Protein AF-A0A139XQG2-F1 (afdb_monomer_lite)

Sequence (325 aa):
MAGTEVQASSPPSSALALRTSSPPPQGLTNGASPKFLAQALPLAHLVDTLPYVDALTPEQNEEAKSLIQQELVLMNRERRARRQNAGRSSDEEASSLEDELLKEYLDELLPAPRTPHLDNPNSLVGRELLRLKRGEPMQKLDLSRLYEAAPAPPKSGDTAEWRKSITTCESLLEHLSLGQTNLDLMNIHAISSWTRHLQGLMAQESHWESALKRVRTEVDAVSKTRKLEQVECGNALRNLNRTKEDYEIRNREIMGALAHLNEEVAELKHKCRVRGLLPEDYDSDPEEEEATWAAPVAAAALGSEATMSESPSSSVPSSSSAATE

Radius of gyration: 45.58 Å; chains: 1; bounding box: 78×127×137 Å

InterPro domains:
  IPR008409 Pre-mRNA-splicing factor SPF27 [PF05700] (92-271)
  IPR008409 Pre-mRNA-splicing factor SPF27 [PTHR13296] (45-271)

Structure (mmCIF, N/CA/C/O backbone):
data_AF-A0A139XQG2-F1
#
_entry.id   AF-A0A139XQG2-F1
#
loop_
_atom_site.group_PDB
_atom_site.id
_atom_site.type_symbol
_atom_site.label_atom_id
_atom_site.label_alt_id
_atom_site.label_comp_id
_atom_site.label_asym_id
_atom_site.label_entity_id
_atom_site.label_seq_id
_atom_site.pdbx_PDB_ins_code
_atom_site.Cartn_x
_atom_site.Cartn_y
_atom_site.Cartn_z
_atom_site.occupancy
_atom_site.B_iso_or_equiv
_atom_site.auth_seq_id
_atom_site.auth_comp_id
_atom_site.auth_asym_id
_atom_site.auth_atom_id
_atom_site.pdbx_PDB_model_num
ATOM 1 N N . MET A 1 1 ? -7.090 -50.777 59.777 1.00 38.19 1 MET A N 1
ATOM 2 C CA . MET A 1 1 ? -6.396 -50.991 58.490 1.00 38.19 1 MET A CA 1
ATOM 3 C C . MET A 1 1 ? -7.466 -50.857 57.416 1.00 38.19 1 MET A C 1
ATOM 5 O O . MET A 1 1 ? -8.344 -51.699 57.381 1.00 38.19 1 MET A O 1
ATOM 9 N N . ALA A 1 2 ? -7.682 -49.684 56.822 1.00 36.88 2 ALA A N 1
ATOM 10 C CA . ALA A 1 2 ? -6.819 -48.999 55.851 1.00 36.88 2 ALA A CA 1
ATOM 11 C C . ALA A 1 2 ? -6.584 -49.865 54.603 1.00 36.88 2 ALA A C 1
ATOM 13 O O . ALA A 1 2 ? -5.933 -50.901 54.695 1.00 36.88 2 ALA A O 1
ATOM 14 N N . GLY A 1 3 ? -7.138 -49.417 53.475 1.00 36.34 3 GLY A N 1
ATOM 15 C CA . GLY A 1 3 ? -7.078 -50.070 52.169 1.00 36.34 3 GLY A CA 1
ATOM 16 C C . GLY A 1 3 ? -8.056 -49.408 51.200 1.00 36.34 3 GLY A C 1
ATOM 17 O O . GLY A 1 3 ? -9.111 -49.949 50.911 1.00 36.34 3 GLY A O 1
ATOM 18 N N . THR A 1 4 ? -7.732 -48.178 50.823 1.00 36.41 4 THR A N 1
ATOM 19 C CA . THR A 1 4 ? -8.538 -47.187 50.103 1.00 36.41 4 THR A CA 1
ATOM 20 C C . THR A 1 4 ? -8.651 -47.519 48.607 1.00 36.41 4 THR A C 1
ATOM 2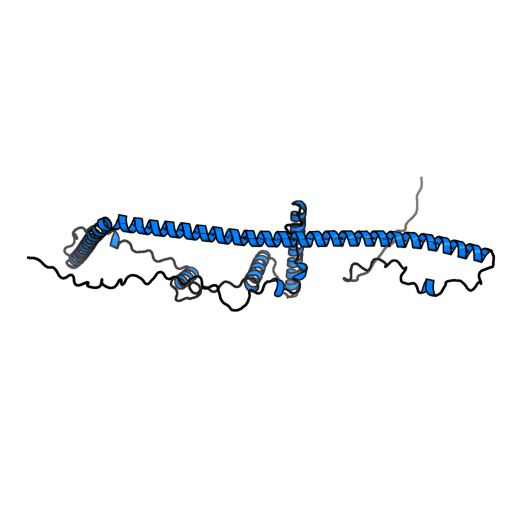2 O O . THR A 1 4 ? -7.640 -47.511 47.909 1.00 36.41 4 THR A O 1
ATOM 25 N N . GLU A 1 5 ? -9.863 -47.764 48.099 1.00 36.97 5 GLU A N 1
ATOM 26 C CA . GLU A 1 5 ? -10.162 -47.819 46.658 1.00 36.97 5 GLU A CA 1
ATOM 27 C C . GLU A 1 5 ? -10.445 -46.406 46.125 1.00 36.97 5 GLU A C 1
ATOM 29 O O . GLU A 1 5 ? -11.371 -45.723 46.562 1.00 36.97 5 GLU A O 1
ATOM 34 N N . VAL A 1 6 ? -9.621 -45.957 45.178 1.00 38.03 6 VAL A N 1
ATOM 35 C CA . VAL A 1 6 ? -9.754 -44.667 44.494 1.00 38.03 6 VAL A CA 1
ATOM 36 C C . VAL A 1 6 ? -10.608 -44.873 43.243 1.00 38.03 6 VAL A C 1
ATOM 38 O O . VAL A 1 6 ? -10.113 -45.310 42.206 1.00 38.03 6 VAL A O 1
ATOM 41 N N . GLN A 1 7 ? -11.902 -44.562 43.337 1.00 38.53 7 GLN A N 1
ATOM 42 C CA . GLN A 1 7 ? -12.763 -44.378 42.169 1.00 38.53 7 GLN A CA 1
ATOM 43 C C . GLN A 1 7 ? -12.448 -43.027 41.517 1.00 38.53 7 GLN A C 1
ATOM 45 O O . GLN A 1 7 ? -12.661 -41.967 42.104 1.00 38.53 7 GLN A O 1
ATOM 50 N N . ALA A 1 8 ? -11.937 -43.081 40.289 1.00 36.41 8 ALA A N 1
ATOM 51 C CA . ALA A 1 8 ? -11.741 -41.928 39.425 1.00 36.41 8 ALA A CA 1
ATOM 52 C C . ALA A 1 8 ? -13.104 -41.408 38.939 1.00 36.41 8 ALA A C 1
ATOM 54 O O . ALA A 1 8 ? -13.703 -41.961 38.017 1.00 36.41 8 ALA A O 1
ATOM 55 N N . SER A 1 9 ? -13.601 -40.351 39.579 1.00 34.91 9 SER A N 1
ATOM 56 C CA . SER A 1 9 ? -14.761 -39.588 39.126 1.00 34.91 9 SER A CA 1
ATOM 57 C C . SER A 1 9 ? -14.325 -38.464 38.180 1.00 34.91 9 SER A C 1
ATOM 59 O O . SER A 1 9 ? -13.354 -37.745 38.413 1.00 34.91 9 SER A O 1
ATOM 61 N N . SER A 1 10 ? -15.046 -38.354 37.066 1.00 38.75 10 SER A N 1
ATOM 62 C CA . SER A 1 10 ? -14.865 -37.346 36.022 1.00 38.75 10 SER A CA 1
ATOM 63 C C . SER A 1 10 ? -15.013 -35.916 36.561 1.00 38.75 10 SER A C 1
ATOM 65 O O . SER A 1 10 ? -15.945 -35.669 37.334 1.00 38.75 10 SER A O 1
ATOM 67 N N . PRO A 1 11 ? -14.206 -34.943 36.104 1.00 42.72 11 PRO A N 1
ATOM 68 C CA . PRO A 1 11 ? -14.435 -33.545 36.438 1.00 42.72 11 PRO A CA 1
ATOM 69 C C . PRO A 1 11 ? -15.650 -32.973 35.676 1.00 42.72 11 PRO A C 1
ATOM 71 O O . PRO A 1 11 ? -15.885 -33.340 34.520 1.00 42.72 11 PRO A O 1
ATOM 74 N N . PRO A 1 12 ? -16.423 -32.065 36.297 1.00 38.03 12 PRO A N 1
ATOM 75 C CA . PRO A 1 12 ? -17.612 -31.476 35.697 1.00 38.03 12 PRO A CA 1
ATOM 76 C C . PRO A 1 12 ? -17.269 -30.442 34.613 1.00 38.03 12 PRO A C 1
ATOM 78 O O . PRO A 1 12 ? -16.525 -29.489 34.836 1.00 38.03 12 PRO A O 1
ATOM 81 N N . SER A 1 13 ? -17.871 -30.661 33.444 1.00 36.62 13 SER A N 1
ATOM 82 C CA . SER A 1 13 ? -18.247 -29.719 32.384 1.00 36.62 13 SER A CA 1
ATOM 83 C C . SER A 1 13 ? -17.815 -28.254 32.556 1.00 36.62 13 SER A C 1
ATOM 85 O O . SER A 1 13 ? -18.486 -27.452 33.207 1.00 36.62 13 SER A O 1
ATOM 87 N N . SER A 1 14 ? -16.746 -27.873 31.851 1.00 36.50 14 SER A N 1
ATOM 88 C CA . SER A 1 14 ? -16.399 -26.480 31.552 1.00 36.50 14 SER A CA 1
ATOM 89 C C . SER A 1 14 ? -17.444 -25.845 30.624 1.00 36.50 14 SER A C 1
ATOM 91 O O . SER A 1 14 ? -17.352 -25.941 29.405 1.00 36.50 14 SER A O 1
ATOM 93 N N . ALA A 1 15 ? -18.431 -25.157 31.197 1.00 40.72 15 ALA A N 1
ATOM 94 C CA . ALA A 1 15 ? -19.451 -24.391 30.472 1.00 40.72 15 ALA A CA 1
ATOM 95 C C . ALA A 1 15 ? -19.039 -22.925 30.198 1.00 40.72 15 ALA A C 1
ATOM 97 O O . ALA A 1 15 ? -19.867 -22.020 30.247 1.00 40.72 15 ALA A O 1
ATOM 98 N N . LEU A 1 16 ? -17.755 -22.663 29.928 1.00 36.06 16 LEU A N 1
ATOM 99 C CA . LEU A 1 16 ? -17.239 -21.301 29.705 1.00 36.06 16 LEU A CA 1
ATOM 100 C C . LEU A 1 16 ? -16.168 -21.259 28.608 1.00 36.06 16 LEU A C 1
ATOM 102 O O . LEU A 1 16 ? -15.112 -20.654 28.740 1.00 36.06 16 LEU A O 1
ATOM 106 N N . ALA A 1 17 ? -16.459 -21.916 27.491 1.00 40.88 17 ALA A N 1
ATOM 107 C CA . ALA A 1 17 ? -15.697 -21.781 26.261 1.00 40.88 17 ALA A CA 1
ATOM 108 C C . ALA A 1 17 ? -16.686 -21.717 25.103 1.00 40.88 17 ALA A C 1
ATOM 110 O O . ALA A 1 17 ? -16.979 -22.751 24.533 1.00 40.88 17 ALA A O 1
ATOM 111 N N . LEU A 1 18 ? -17.257 -20.541 24.820 1.00 43.53 18 LEU A N 1
ATOM 112 C CA . LEU A 1 18 ? -17.956 -20.213 23.565 1.00 43.53 18 LEU A CA 1
ATOM 113 C C . LEU A 1 18 ? -18.384 -18.733 23.604 1.00 43.53 18 LEU A C 1
ATOM 115 O O . LEU A 1 18 ? -19.503 -18.425 24.006 1.00 43.53 18 LEU A O 1
ATOM 119 N N . ARG A 1 19 ? -17.486 -17.811 23.213 1.00 41.09 19 ARG A N 1
ATOM 120 C CA . ARG A 1 19 ? -17.849 -16.523 22.562 1.00 41.09 19 ARG A CA 1
ATOM 121 C C . ARG A 1 19 ? -16.687 -15.671 22.032 1.00 41.09 19 ARG A C 1
ATOM 123 O O . ARG A 1 19 ? -16.895 -14.512 21.697 1.00 41.09 19 ARG A O 1
ATOM 130 N N . THR A 1 20 ? -15.491 -16.235 21.868 1.00 39.56 20 THR A N 1
ATOM 131 C CA . THR A 1 20 ? -14.384 -15.562 21.167 1.00 39.56 20 THR A CA 1
ATOM 132 C C . THR A 1 20 ? -13.809 -16.440 20.056 1.00 39.56 20 THR A C 1
ATOM 134 O O . THR A 1 20 ? -12.600 -16.589 19.929 1.00 39.56 20 THR A O 1
ATOM 137 N N . SER A 1 21 ? -14.665 -17.043 19.237 1.00 37.28 21 SER A N 1
ATOM 138 C CA . SER A 1 21 ? -14.296 -17.306 17.849 1.00 37.28 21 SER A CA 1
ATOM 139 C C . SER A 1 21 ? -14.909 -16.187 17.020 1.00 37.28 21 SER A C 1
ATOM 141 O O . SER A 1 21 ? -15.991 -16.312 16.452 1.00 37.28 21 SER A O 1
ATOM 143 N N . SER A 1 22 ? -14.211 -15.049 16.964 1.00 34.91 22 SER A N 1
ATOM 144 C CA . SER A 1 22 ? -14.296 -14.262 15.737 1.00 34.91 22 SER A CA 1
ATOM 145 C C . SER A 1 22 ? -13.990 -15.245 14.608 1.00 34.91 22 SER A C 1
ATOM 147 O O . SER A 1 22 ? -12.970 -15.939 14.706 1.00 34.91 22 SER A O 1
ATOM 149 N N . PRO A 1 23 ? -14.840 -15.371 13.576 1.00 39.53 23 PRO A N 1
ATOM 150 C CA . PRO A 1 23 ? -14.424 -16.108 12.400 1.00 39.53 23 PRO A CA 1
ATOM 151 C C . PRO A 1 23 ? -13.083 -15.507 11.938 1.00 39.53 23 PRO A C 1
ATOM 153 O O . PRO A 1 23 ? -12.874 -14.295 12.108 1.00 39.53 23 PRO A O 1
ATOM 156 N N . PRO A 1 24 ? -12.150 -16.322 11.405 1.00 41.59 24 PRO A N 1
ATOM 157 C CA . PRO A 1 24 ? -11.006 -15.767 10.684 1.00 41.59 24 PRO A CA 1
ATOM 158 C C . PRO A 1 24 ? -11.557 -14.745 9.686 1.00 41.59 24 PRO A C 1
ATOM 160 O O . PRO A 1 24 ? -12.685 -14.960 9.224 1.00 41.59 24 PRO A O 1
ATOM 163 N N . PRO A 1 25 ? -10.844 -13.642 9.379 1.00 35.41 25 PRO A N 1
ATOM 164 C CA . PRO A 1 25 ? -11.323 -12.693 8.388 1.00 35.41 25 PRO A CA 1
ATOM 165 C C . PRO A 1 25 ? -11.672 -13.521 7.162 1.00 35.41 25 PRO A C 1
ATOM 167 O O . PRO A 1 25 ? -10.793 -14.137 6.555 1.00 35.41 25 PRO A O 1
ATOM 170 N N . GLN A 1 26 ? -12.972 -13.652 6.892 1.00 38.22 26 GLN A N 1
ATOM 171 C CA . GLN A 1 26 ? -13.439 -14.284 5.684 1.00 38.22 26 GLN A CA 1
ATOM 172 C C . GLN A 1 26 ? -12.923 -13.331 4.627 1.00 38.22 26 GLN A C 1
ATOM 174 O O . GLN A 1 26 ? -13.497 -12.264 4.411 1.00 38.22 26 GLN A O 1
ATOM 179 N N . GLY A 1 27 ? -11.759 -13.664 4.059 1.00 36.03 27 GLY A N 1
ATOM 180 C CA . GLY A 1 27 ? -11.324 -13.077 2.814 1.00 36.03 27 GLY A CA 1
ATOM 181 C C . GLY A 1 27 ? -12.551 -13.147 1.936 1.00 36.03 27 GLY A C 1
ATOM 182 O O . GLY A 1 27 ? -13.168 -14.211 1.858 1.00 36.03 27 GLY A O 1
ATOM 183 N N . LEU A 1 28 ? -12.979 -11.990 1.438 1.00 35.38 28 LEU A N 1
ATOM 184 C CA . LEU A 1 28 ? -14.111 -11.854 0.542 1.00 35.38 28 LEU A CA 1
ATOM 185 C C . LEU A 1 28 ? -13.874 -12.827 -0.614 1.00 35.38 28 LEU A C 1
ATOM 187 O O . LEU A 1 28 ? -13.247 -12.488 -1.610 1.00 35.38 28 LEU A O 1
ATOM 191 N N . THR A 1 29 ? -14.344 -14.061 -0.458 1.00 37.16 29 THR A N 1
ATOM 192 C CA . THR A 1 29 ? -14.328 -15.106 -1.474 1.00 37.16 29 THR A CA 1
ATOM 193 C C . THR A 1 29 ? -15.534 -14.866 -2.364 1.00 37.16 29 THR A C 1
ATOM 195 O O . THR A 1 29 ? -16.338 -15.745 -2.647 1.00 37.16 29 THR A O 1
ATOM 198 N N . ASN A 1 30 ? -15.648 -13.630 -2.850 1.00 39.50 30 ASN A N 1
ATOM 199 C CA . ASN A 1 30 ? -16.233 -13.446 -4.154 1.00 39.50 30 ASN A CA 1
ATOM 200 C C . ASN A 1 30 ? -15.275 -14.181 -5.088 1.00 39.50 30 ASN A C 1
ATOM 202 O O . ASN A 1 30 ? -14.128 -13.770 -5.237 1.00 39.50 30 ASN A O 1
ATOM 206 N N . GLY A 1 31 ? -15.720 -15.293 -5.675 1.00 39.66 31 GLY A N 1
ATOM 207 C CA . GLY A 1 31 ? -14.978 -16.087 -6.662 1.00 39.66 31 GLY A CA 1
ATOM 208 C C . GLY A 1 31 ? -14.645 -15.336 -7.960 1.00 39.66 31 GLY A C 1
ATOM 209 O O . GLY A 1 31 ? -14.464 -15.953 -9.002 1.00 39.66 31 GLY A O 1
ATOM 210 N N . ALA A 1 32 ? -14.584 -14.008 -7.916 1.00 48.66 32 ALA A N 1
ATOM 211 C CA . ALA A 1 32 ? -13.980 -13.182 -8.930 1.00 48.66 32 ALA A CA 1
ATOM 212 C C . ALA A 1 32 ? -12.510 -13.006 -8.546 1.00 48.66 32 ALA A C 1
ATOM 214 O O . ALA A 1 32 ? -12.190 -12.346 -7.557 1.00 48.66 32 ALA A O 1
ATOM 215 N N . SER A 1 33 ? -11.612 -13.586 -9.344 1.00 49.75 33 SER A N 1
ATOM 216 C CA . SER A 1 33 ? -10.218 -13.144 -9.401 1.00 49.75 33 SER A CA 1
ATOM 217 C C . SER A 1 33 ? -10.181 -11.611 -9.368 1.00 49.75 33 SER A C 1
ATOM 219 O O . SER A 1 33 ? -11.007 -11.005 -10.066 1.00 49.75 33 SER A O 1
ATOM 221 N N . PRO A 1 34 ? -9.285 -10.975 -8.588 1.00 52.72 34 PRO A N 1
ATOM 222 C CA . PRO A 1 34 ? -9.210 -9.522 -8.550 1.00 52.72 34 PRO A CA 1
ATOM 223 C C . PRO A 1 34 ? -9.024 -9.032 -9.985 1.00 52.72 34 PRO A C 1
ATOM 225 O O . PRO A 1 34 ? -8.004 -9.300 -10.616 1.00 52.72 34 PRO A O 1
ATOM 228 N N . LYS A 1 35 ? -10.058 -8.391 -10.538 1.00 56.19 35 LYS A N 1
ATOM 229 C CA . LYS A 1 35 ? -9.972 -7.774 -11.857 1.00 56.19 35 LYS A CA 1
ATOM 230 C C . LYS A 1 35 ? -9.025 -6.600 -11.689 1.00 56.19 35 LYS A C 1
ATOM 232 O O . LYS A 1 35 ? -9.389 -5.594 -11.085 1.00 56.19 35 LYS A O 1
ATOM 237 N N . PHE A 1 36 ? -7.788 -6.763 -12.139 1.00 61.53 36 PHE A N 1
ATOM 238 C CA . PHE A 1 36 ? -6.828 -5.673 -12.126 1.00 61.53 36 PHE A CA 1
ATOM 239 C C . PHE A 1 36 ? -7.376 -4.543 -12.997 1.00 61.53 36 PHE A C 1
ATOM 241 O O . PHE A 1 36 ? -7.897 -4.797 -14.082 1.00 61.53 36 PHE A O 1
ATOM 248 N N . LEU A 1 37 ? -7.253 -3.296 -12.538 1.00 59.34 37 LEU A N 1
ATOM 249 C CA . LEU A 1 37 ? -7.728 -2.118 -13.277 1.00 59.34 37 LEU A CA 1
ATOM 250 C C . LEU A 1 37 ? -7.141 -2.054 -14.698 1.00 59.34 37 LEU A C 1
ATOM 252 O O . LEU A 1 37 ? -7.816 -1.623 -15.629 1.00 59.34 37 LEU A O 1
ATOM 256 N N . ALA A 1 38 ? -5.935 -2.598 -14.885 1.00 61.34 38 ALA A N 1
ATOM 257 C CA . ALA A 1 38 ? -5.286 -2.751 -16.184 1.00 61.34 38 ALA A CA 1
ATOM 258 C C . ALA A 1 38 ? -6.070 -3.623 -17.190 1.00 61.34 38 ALA A C 1
ATOM 260 O O . ALA A 1 38 ? -5.884 -3.477 -18.389 1.00 61.34 38 ALA A O 1
ATOM 261 N N . GLN A 1 39 ? -6.956 -4.516 -16.736 1.00 66.94 39 GLN A N 1
ATOM 262 C CA . GLN A 1 39 ? -7.823 -5.316 -17.616 1.00 66.94 39 GLN A CA 1
ATOM 263 C C . GLN A 1 39 ? -9.150 -4.621 -17.943 1.00 66.94 39 GLN A C 1
ATOM 265 O O . GLN A 1 39 ? -9.834 -5.027 -18.878 1.00 66.94 39 GLN A O 1
ATOM 270 N N . ALA A 1 40 ? -9.540 -3.609 -17.164 1.00 66.25 40 ALA A N 1
ATOM 271 C CA . ALA A 1 40 ? -10.807 -2.901 -17.332 1.00 66.25 40 ALA A CA 1
ATOM 272 C C . ALA A 1 40 ? -10.676 -1.637 -18.196 1.00 66.25 40 ALA A C 1
ATOM 274 O O . ALA A 1 40 ? -11.670 -1.175 -18.753 1.00 66.25 40 ALA A O 1
ATOM 275 N N . LEU A 1 41 ? -9.469 -1.075 -18.309 1.00 71.38 41 LEU A N 1
ATOM 276 C CA . LEU A 1 41 ? -9.226 0.184 -19.008 1.00 71.38 41 LEU A CA 1
ATOM 277 C C . LEU A 1 41 ? -8.759 -0.058 -20.457 1.00 71.38 41 LEU A C 1
ATOM 279 O O . LEU A 1 41 ? -7.761 -0.751 -20.662 1.00 71.38 41 LEU A O 1
ATOM 283 N N . PRO A 1 42 ? -9.403 0.556 -21.471 1.00 70.62 42 PRO A N 1
ATOM 284 C CA . PRO A 1 42 ? -9.065 0.350 -22.886 1.00 70.62 42 PRO A CA 1
ATOM 285 C C . PRO A 1 42 ? -7.656 0.843 -23.267 1.00 70.62 42 PRO A C 1
ATOM 287 O O . PRO A 1 42 ? -7.083 0.378 -24.248 1.00 70.62 42 PRO A O 1
ATOM 290 N N . LEU A 1 43 ? -7.073 1.750 -22.476 1.00 71.75 43 LEU A N 1
ATOM 291 C CA . LEU A 1 43 ? -5.753 2.353 -22.705 1.00 71.75 43 LEU A CA 1
ATOM 292 C C . LEU A 1 43 ? -4.712 1.946 -21.652 1.00 71.75 43 LEU A C 1
ATOM 294 O O . LEU A 1 43 ? -3.721 2.641 -21.457 1.00 71.75 43 LEU A O 1
ATOM 298 N N . ALA A 1 44 ? -4.906 0.818 -20.964 1.00 66.31 44 ALA A N 1
ATOM 299 C CA . ALA A 1 44 ? -3.994 0.377 -19.905 1.00 66.31 44 ALA A CA 1
ATOM 300 C C . ALA A 1 44 ? -2.534 0.183 -20.364 1.00 66.31 44 ALA A C 1
ATOM 302 O O . ALA A 1 44 ? -1.617 0.315 -19.562 1.00 66.31 44 ALA A O 1
ATOM 303 N N . HIS A 1 45 ? -2.309 -0.090 -21.652 1.00 67.19 45 HIS A N 1
ATOM 304 C CA . HIS A 1 45 ? -0.977 -0.215 -22.255 1.00 67.19 45 HIS A CA 1
ATOM 305 C C . HIS A 1 45 ? -0.191 1.108 -22.284 1.00 67.19 45 HIS A C 1
ATOM 307 O O . HIS A 1 45 ? 1.028 1.084 -22.397 1.00 67.19 45 HIS A O 1
ATOM 313 N N . LEU A 1 46 ? -0.873 2.251 -22.161 1.00 67.25 46 LEU A N 1
ATOM 314 C CA . LEU A 1 46 ? -0.262 3.582 -22.112 1.00 67.25 46 LEU A CA 1
ATOM 315 C C . LEU A 1 46 ? 0.187 3.984 -20.694 1.00 67.25 46 LEU A C 1
ATOM 317 O O . LEU A 1 46 ? 0.723 5.068 -20.501 1.00 67.25 46 LEU A O 1
ATOM 321 N N . VAL A 1 47 ? -0.074 3.132 -19.697 1.00 73.12 47 VAL A N 1
ATOM 322 C CA . VAL A 1 47 ? 0.139 3.414 -18.266 1.00 73.12 47 VAL A CA 1
ATOM 323 C C . VAL A 1 47 ? 1.497 2.887 -17.774 1.00 73.12 47 VAL A C 1
ATOM 325 O O . VAL A 1 47 ? 1.826 3.023 -16.596 1.00 73.12 47 VAL A O 1
ATOM 328 N N . ASP A 1 48 ? 2.308 2.284 -18.649 1.00 81.81 48 ASP A N 1
ATOM 329 C CA . ASP A 1 48 ? 3.587 1.709 -18.236 1.00 81.81 48 ASP A CA 1
ATOM 330 C C . ASP A 1 48 ? 4.627 2.800 -17.943 1.00 81.81 48 ASP A C 1
ATOM 332 O O . ASP A 1 48 ? 4.960 3.630 -18.787 1.00 81.81 48 ASP A O 1
ATOM 336 N N . THR A 1 49 ? 5.123 2.801 -16.710 1.00 86.12 49 THR A N 1
ATOM 337 C CA . THR A 1 49 ? 6.168 3.702 -16.213 1.00 86.12 49 THR A CA 1
ATOM 338 C C . THR A 1 49 ? 7.091 2.892 -15.309 1.00 86.12 49 THR A C 1
ATOM 340 O O . THR A 1 49 ? 6.629 2.000 -14.588 1.00 86.12 49 THR A O 1
ATOM 343 N N . LEU A 1 50 ? 8.398 3.185 -15.319 1.00 89.31 50 LEU A N 1
ATOM 344 C CA . LEU A 1 50 ? 9.409 2.384 -14.615 1.00 89.31 50 LEU A CA 1
ATOM 345 C C . LEU A 1 50 ? 10.057 3.155 -13.442 1.00 89.31 50 LEU A C 1
ATOM 347 O O . LEU A 1 50 ? 11.218 3.544 -13.543 1.00 89.31 50 LEU A O 1
ATOM 351 N N . PRO A 1 51 ? 9.381 3.340 -12.286 1.00 89.38 51 PRO A N 1
ATOM 352 C CA . PRO A 1 51 ? 9.887 4.142 -11.164 1.00 89.38 51 PRO A CA 1
ATOM 353 C C . PRO A 1 51 ? 11.290 3.794 -10.644 1.00 89.38 51 PRO A C 1
ATOM 355 O O . PRO A 1 51 ? 11.974 4.658 -10.103 1.00 89.38 51 PRO A O 1
ATOM 358 N N . TYR A 1 52 ? 11.718 2.529 -10.730 1.00 89.81 52 TYR A N 1
ATOM 359 C CA . TYR A 1 52 ? 13.041 2.109 -10.250 1.00 89.81 52 TYR A CA 1
ATOM 360 C C . TYR A 1 52 ? 14.167 2.366 -11.261 1.00 89.81 52 TYR A C 1
ATOM 362 O O . TYR A 1 52 ? 15.338 2.292 -10.881 1.00 89.81 52 TYR A O 1
ATOM 370 N N . VAL A 1 53 ? 13.832 2.623 -12.527 1.00 89.69 53 VAL A N 1
ATOM 371 C CA . VAL A 1 53 ? 14.787 2.883 -13.616 1.00 89.69 53 VAL A CA 1
ATOM 372 C C . VAL A 1 53 ? 14.782 4.361 -13.992 1.00 89.69 53 VAL A C 1
ATOM 374 O O . VAL A 1 53 ? 15.852 4.949 -14.158 1.00 89.69 53 VAL A O 1
ATOM 377 N N . ASP A 1 54 ? 13.594 4.955 -14.061 1.00 88.25 54 ASP A N 1
ATOM 378 C CA . ASP A 1 54 ? 13.363 6.345 -14.426 1.00 88.25 54 ASP A CA 1
ATOM 379 C C . ASP A 1 54 ? 13.443 7.215 -13.170 1.00 88.25 54 ASP A C 1
ATOM 381 O O . ASP A 1 54 ? 12.462 7.460 -12.465 1.00 88.25 54 ASP A O 1
ATOM 385 N N . ALA A 1 55 ? 14.656 7.667 -12.855 1.00 84.69 55 ALA A N 1
ATOM 386 C CA . ALA A 1 55 ? 14.868 8.634 -11.790 1.00 84.69 55 ALA A CA 1
ATOM 387 C C . ALA A 1 55 ? 14.394 10.018 -12.257 1.00 84.69 55 ALA A C 1
ATOM 389 O O . ALA A 1 55 ? 15.136 10.740 -12.921 1.00 84.69 55 ALA A O 1
ATOM 390 N N . LEU A 1 56 ? 13.157 10.380 -11.914 1.00 83.00 56 LEU A N 1
ATOM 391 C CA . LEU A 1 56 ? 12.615 11.698 -12.233 1.00 83.00 56 LEU A CA 1
ATOM 392 C C . LEU A 1 56 ? 13.309 12.775 -11.391 1.00 83.00 56 LEU A C 1
ATOM 394 O O . LEU A 1 56 ? 13.357 12.676 -10.159 1.00 83.00 56 LEU A O 1
ATOM 398 N N . THR A 1 57 ? 13.828 13.818 -12.038 1.00 89.62 57 THR A N 1
ATOM 399 C CA . THR A 1 57 ? 14.370 14.971 -11.311 1.00 89.62 57 THR A CA 1
ATOM 400 C C . THR A 1 57 ? 13.230 15.728 -10.613 1.00 89.62 57 THR A C 1
ATOM 402 O O . THR A 1 57 ? 12.068 15.646 -11.028 1.00 89.62 57 THR A O 1
ATOM 405 N N . PRO A 1 58 ? 13.498 16.454 -9.512 1.00 89.81 58 PRO A N 1
ATOM 406 C CA . PRO A 1 58 ? 12.464 17.265 -8.867 1.00 89.81 58 PRO A CA 1
ATOM 407 C C . PRO A 1 58 ? 11.861 18.306 -9.828 1.00 89.81 58 PRO A C 1
ATOM 409 O O . PRO A 1 58 ? 10.654 18.512 -9.796 1.00 89.81 58 PRO A O 1
ATOM 412 N N . GLU A 1 59 ? 12.661 18.866 -10.738 1.00 93.75 59 GLU A N 1
ATOM 413 C CA . GLU A 1 59 ? 12.213 19.815 -11.770 1.00 93.75 59 GLU A CA 1
ATOM 414 C C . GLU A 1 59 ? 11.197 19.176 -12.728 1.00 93.75 59 GLU A 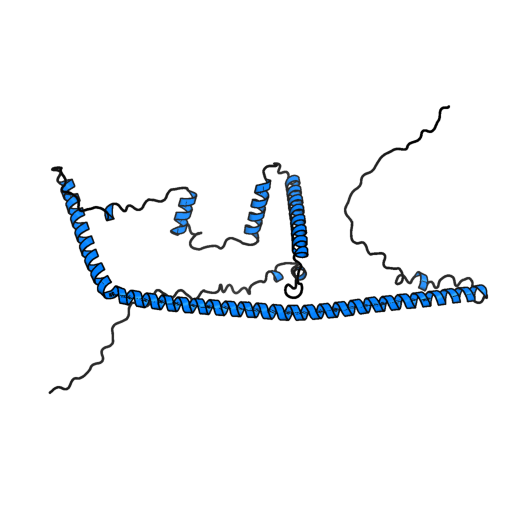C 1
ATOM 416 O O . GLU A 1 59 ? 10.097 19.693 -12.902 1.00 93.75 59 GLU A O 1
ATOM 421 N N . GLN A 1 60 ? 11.492 17.982 -13.249 1.00 91.44 60 GLN A N 1
ATOM 422 C CA . GLN A 1 60 ? 10.567 17.232 -14.108 1.00 91.44 60 GLN A CA 1
ATOM 423 C C . GLN A 1 60 ? 9.250 16.884 -13.396 1.00 91.44 60 GLN A C 1
ATOM 425 O O . GLN A 1 60 ? 8.191 16.850 -14.020 1.00 91.44 60 GLN A O 1
ATOM 430 N N . ASN A 1 61 ? 9.286 16.639 -12.079 1.00 90.19 61 ASN A N 1
ATOM 431 C CA . ASN A 1 61 ? 8.066 16.428 -11.295 1.00 90.19 61 ASN A CA 1
ATOM 432 C C . ASN A 1 61 ? 7.209 17.699 -11.216 1.00 90.19 61 ASN A C 1
ATOM 434 O O . ASN A 1 61 ? 5.982 17.612 -11.225 1.00 90.19 61 ASN A O 1
ATOM 438 N N . GLU A 1 62 ? 7.831 18.869 -11.080 1.00 94.25 62 GLU A N 1
ATOM 439 C CA . GLU A 1 62 ? 7.130 20.155 -11.053 1.00 94.25 62 GLU A CA 1
ATOM 440 C C . GLU A 1 62 ? 6.553 20.501 -12.427 1.00 94.25 62 GLU A C 1
ATOM 442 O O . GLU A 1 62 ? 5.380 20.870 -12.518 1.00 94.25 62 GLU A O 1
ATOM 447 N N . GLU A 1 63 ? 7.317 20.273 -13.496 1.00 95.00 63 GLU A N 1
ATOM 448 C CA . GLU A 1 63 ? 6.851 20.411 -14.878 1.00 95.00 63 GLU A CA 1
ATOM 449 C C . GLU A 1 63 ? 5.649 19.501 -15.150 1.00 95.00 63 GLU A C 1
ATOM 451 O O . GLU A 1 63 ? 4.601 19.982 -15.586 1.00 95.00 63 GLU A O 1
ATOM 456 N N . ALA A 1 64 ? 5.738 18.214 -14.800 1.00 91.69 64 ALA A N 1
ATOM 457 C CA . ALA A 1 64 ? 4.637 17.267 -14.961 1.00 91.69 64 ALA A CA 1
ATOM 458 C C . ALA A 1 64 ? 3.381 17.706 -14.191 1.00 91.69 64 ALA A C 1
ATOM 460 O O . ALA A 1 64 ? 2.275 17.668 -14.730 1.00 91.69 64 ALA A O 1
ATOM 461 N N . LYS A 1 65 ? 3.535 18.190 -12.950 1.00 93.31 65 LYS A N 1
ATOM 462 C CA . LYS A 1 65 ? 2.417 18.751 -12.172 1.00 93.31 65 LYS A CA 1
ATOM 463 C C . LYS A 1 65 ? 1.812 19.978 -12.849 1.00 93.31 65 LYS A C 1
ATOM 465 O O . LYS A 1 65 ? 0.590 20.107 -12.852 1.00 93.31 65 LYS A O 1
ATOM 470 N N . SER A 1 66 ? 2.633 20.856 -13.423 1.00 96.00 66 SER A N 1
ATOM 471 C CA . SER A 1 66 ? 2.154 22.053 -14.120 1.00 96.00 66 SER A CA 1
ATOM 472 C C . SER A 1 66 ? 1.340 21.700 -15.369 1.00 96.00 66 SER A C 1
ATOM 474 O O . SER A 1 66 ? 0.286 22.291 -15.594 1.00 96.00 66 SER A O 1
ATOM 476 N N . LEU A 1 67 ? 1.762 20.682 -16.128 1.00 95.44 67 LEU A N 1
ATOM 477 C CA . LEU A 1 67 ? 1.033 20.180 -17.293 1.00 95.44 67 LEU A CA 1
ATOM 478 C C . LEU A 1 67 ? -0.295 19.540 -16.880 1.00 95.44 67 LEU A C 1
ATOM 480 O O . LEU A 1 67 ? -1.332 19.863 -17.448 1.00 95.44 67 LEU A O 1
ATOM 484 N N . ILE A 1 68 ? -0.299 18.720 -15.823 1.00 93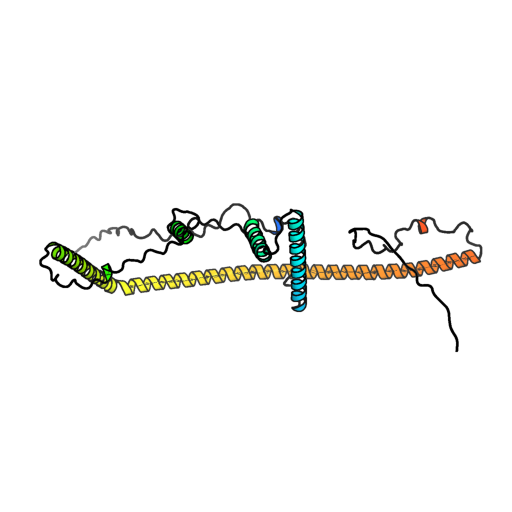.12 68 ILE A N 1
ATOM 485 C CA . ILE A 1 68 ? -1.537 18.142 -15.273 1.00 93.12 68 ILE A CA 1
ATOM 486 C C . ILE A 1 68 ? -2.511 19.248 -14.846 1.00 93.12 68 ILE A C 1
ATOM 488 O O . ILE A 1 68 ? -3.708 19.161 -15.111 1.00 93.12 68 ILE A O 1
ATOM 492 N N . GLN A 1 69 ? -2.017 20.308 -14.204 1.00 92.50 69 GLN A N 1
ATOM 493 C CA . GLN A 1 69 ? -2.849 21.450 -13.821 1.00 92.50 69 GLN A CA 1
ATOM 494 C C . GLN A 1 69 ? -3.425 22.182 -15.038 1.00 92.50 69 GLN A C 1
ATOM 496 O O . GLN A 1 69 ? -4.594 22.566 -15.014 1.00 92.50 69 GLN A O 1
ATOM 501 N N . GLN A 1 70 ? -2.640 22.359 -16.102 1.00 95.12 70 GLN A N 1
ATOM 502 C CA . GLN A 1 70 ? -3.122 22.957 -17.348 1.00 95.12 70 GLN A CA 1
ATOM 503 C C . GLN A 1 70 ? -4.232 22.108 -17.977 1.00 95.12 70 GLN A C 1
ATOM 505 O O . GLN A 1 70 ? -5.291 22.650 -18.297 1.00 95.12 70 GLN A O 1
ATOM 510 N N . GLU A 1 71 ? -4.051 20.788 -18.055 1.00 91.88 71 GLU A N 1
ATOM 511 C CA . GLU A 1 71 ? -5.071 19.864 -18.566 1.00 91.88 71 GLU A CA 1
ATOM 512 C C . GLU A 1 71 ? -6.351 19.887 -17.722 1.00 91.88 71 GLU A C 1
ATOM 514 O O . GLU A 1 71 ? -7.453 19.965 -18.264 1.00 91.88 71 GLU A O 1
ATOM 519 N N . LEU A 1 72 ? -6.237 19.928 -16.390 1.00 87.81 72 LEU A N 1
ATOM 520 C CA . LEU A 1 72 ? -7.395 20.085 -15.501 1.00 87.81 72 LEU A CA 1
ATOM 521 C C . LEU A 1 72 ? -8.152 21.394 -15.770 1.00 87.81 72 LEU A C 1
ATOM 523 O O . LEU A 1 72 ? -9.384 21.416 -15.778 1.00 87.81 72 LEU A O 1
ATOM 527 N N . VAL A 1 73 ? -7.438 22.494 -16.020 1.00 89.25 73 VAL A N 1
ATOM 528 C CA . VAL A 1 73 ? -8.058 23.779 -16.374 1.00 89.25 73 VAL A CA 1
ATOM 529 C C . VAL A 1 73 ? -8.765 23.692 -17.727 1.00 89.25 73 VAL A C 1
ATOM 531 O O . VAL A 1 73 ? -9.884 24.196 -17.848 1.00 89.25 73 VAL A O 1
ATOM 534 N N . LEU A 1 74 ? -8.156 23.056 -18.729 1.00 90.00 74 LEU A N 1
ATOM 535 C CA . LEU A 1 74 ? -8.765 22.861 -20.047 1.00 90.00 74 LEU A CA 1
ATOM 536 C C . LEU A 1 74 ? -10.014 21.981 -19.963 1.00 90.00 74 LEU A C 1
ATOM 538 O O . LEU A 1 74 ? -11.068 22.374 -20.459 1.00 90.00 74 LEU A O 1
ATOM 542 N N . MET A 1 75 ? -9.940 20.867 -19.240 1.00 85.50 75 MET A N 1
ATOM 543 C CA . MET A 1 75 ? -11.066 19.971 -18.985 1.00 85.50 75 MET A CA 1
ATOM 544 C C . MET A 1 75 ? -12.219 20.697 -18.277 1.00 85.50 75 MET A C 1
ATOM 546 O O . MET A 1 75 ? -13.381 20.557 -18.662 1.00 85.50 75 MET A O 1
ATOM 550 N N . ASN A 1 76 ? -11.917 21.533 -17.280 1.00 81.75 76 ASN A N 1
ATOM 551 C CA . ASN A 1 76 ? -12.922 22.343 -16.592 1.00 81.75 76 ASN A CA 1
ATOM 552 C C . ASN A 1 76 ? -13.535 23.412 -17.506 1.00 81.75 76 ASN A C 1
ATOM 554 O O . ASN A 1 76 ? -14.738 23.668 -17.430 1.00 81.75 76 ASN A O 1
ATOM 558 N N . ARG A 1 77 ? -12.743 24.024 -18.395 1.00 85.19 77 ARG A N 1
ATOM 559 C CA . ARG A 1 77 ? -13.246 24.960 -19.414 1.00 85.19 77 ARG A CA 1
ATOM 560 C C . ARG A 1 77 ? -14.156 24.257 -20.415 1.00 85.19 77 ARG A C 1
ATOM 562 O O . ARG A 1 77 ? -15.235 24.771 -20.690 1.00 85.19 77 ARG A O 1
ATOM 569 N N . GLU A 1 78 ? -13.774 23.080 -20.903 1.00 84.94 78 GLU A N 1
ATOM 570 C CA . GLU A 1 78 ? -14.589 22.293 -21.830 1.00 84.94 78 GLU A CA 1
ATOM 571 C C . GLU A 1 78 ? -15.906 21.854 -21.178 1.00 84.94 78 GLU A C 1
ATOM 573 O O . GLU A 1 78 ? -16.976 22.022 -21.763 1.00 84.94 78 GLU A O 1
ATOM 578 N N . ARG A 1 79 ? -15.866 21.369 -19.930 1.00 79.44 79 ARG A N 1
ATOM 579 C CA . ARG A 1 79 ? -17.071 21.033 -19.152 1.00 79.44 79 ARG A CA 1
ATOM 580 C C . ARG A 1 79 ? -17.985 22.246 -18.967 1.00 79.44 79 ARG A C 1
ATOM 582 O O . ARG A 1 79 ? -19.194 22.129 -19.175 1.00 79.44 79 ARG A O 1
ATOM 589 N N . ARG A 1 80 ? -17.426 23.418 -18.630 1.00 76.00 80 ARG A N 1
ATOM 590 C CA . ARG A 1 80 ? -18.187 24.679 -18.537 1.00 76.00 80 ARG A CA 1
ATOM 591 C C . ARG A 1 80 ? -18.818 25.048 -19.876 1.00 76.00 80 ARG A C 1
ATOM 593 O O . ARG A 1 80 ? -20.006 25.345 -19.898 1.00 76.00 80 ARG A O 1
ATOM 600 N N . ALA A 1 81 ? -18.076 24.958 -20.979 1.00 82.44 81 ALA A N 1
ATOM 601 C CA . ALA A 1 81 ? -18.597 25.225 -22.317 1.00 82.44 81 ALA A CA 1
ATOM 602 C C . ALA A 1 81 ? -19.723 24.249 -22.696 1.00 82.44 81 ALA A C 1
ATOM 604 O O . ALA A 1 81 ? -20.779 24.688 -23.142 1.00 82.44 81 ALA A O 1
ATOM 605 N N . ARG A 1 82 ? -19.567 22.941 -22.436 1.00 80.88 82 ARG A N 1
ATOM 606 C CA . ARG A 1 82 ? -20.632 21.938 -22.638 1.00 80.88 82 ARG A CA 1
ATOM 607 C C . ARG A 1 82 ? -21.886 22.256 -21.816 1.00 80.88 82 ARG A C 1
ATOM 609 O O . ARG A 1 82 ? -22.991 22.119 -22.331 1.00 80.88 82 ARG A O 1
ATOM 616 N N . ARG A 1 83 ? -21.736 22.712 -20.566 1.00 69.38 83 ARG A N 1
ATOM 617 C CA . ARG A 1 83 ? -22.856 23.063 -19.669 1.00 69.38 83 ARG A CA 1
ATOM 618 C C . ARG A 1 83 ? -23.542 24.378 -20.060 1.00 69.38 83 ARG A C 1
ATOM 620 O O . ARG A 1 83 ? -24.767 24.454 -20.013 1.00 69.38 83 ARG A O 1
ATOM 627 N N . GLN A 1 84 ? -22.773 25.373 -20.506 1.00 70.50 84 GLN A N 1
ATOM 628 C CA . GLN A 1 84 ? -23.294 26.621 -21.077 1.00 70.50 84 GLN A CA 1
ATOM 629 C C . GLN A 1 84 ? -24.056 26.352 -22.380 1.00 70.50 84 GLN A C 1
ATOM 631 O O . GLN A 1 84 ? -25.158 26.863 -22.562 1.00 70.50 84 GLN A O 1
ATOM 636 N N . ASN A 1 85 ? -23.530 25.474 -23.239 1.00 73.44 85 ASN A N 1
ATOM 637 C CA . ASN A 1 85 ? -24.206 25.039 -24.462 1.00 73.44 85 ASN A CA 1
ATOM 638 C C . ASN A 1 85 ? -25.464 24.193 -24.163 1.00 73.44 85 ASN A C 1
ATOM 640 O O . ASN A 1 85 ? -26.411 24.189 -24.941 1.00 73.44 85 ASN A O 1
ATOM 644 N N . ALA A 1 86 ? -25.511 23.527 -23.002 1.00 72.88 86 ALA A N 1
ATOM 645 C CA . ALA A 1 86 ? -26.699 22.857 -22.466 1.00 72.88 86 ALA A CA 1
ATOM 646 C C . ALA A 1 86 ? -27.700 23.811 -21.768 1.00 72.88 86 ALA A C 1
ATOM 648 O O . ALA A 1 86 ? -28.682 23.348 -21.188 1.00 72.88 86 ALA A O 1
ATOM 649 N N . GLY A 1 87 ? -27.480 25.132 -21.824 1.00 57.66 87 GLY A N 1
ATOM 650 C CA . GLY A 1 87 ? -28.459 26.148 -21.426 1.00 57.66 87 GLY A CA 1
ATOM 651 C C . GLY A 1 87 ? -28.592 26.410 -19.922 1.00 57.66 87 GLY A C 1
ATOM 652 O O . GLY A 1 87 ? -29.616 26.945 -19.500 1.00 57.66 87 GLY A O 1
ATOM 653 N N . ARG A 1 88 ? -27.599 26.052 -19.093 1.00 57.75 88 ARG A N 1
ATOM 654 C CA . ARG A 1 88 ? -27.619 26.335 -17.643 1.00 57.75 88 ARG A CA 1
ATOM 655 C C . ARG A 1 88 ? -26.727 27.540 -17.316 1.00 57.75 88 ARG A C 1
ATOM 657 O O . ARG A 1 88 ? -25.511 27.448 -17.449 1.00 57.75 88 ARG A O 1
ATOM 664 N N . SER A 1 89 ? -27.327 28.670 -16.928 1.00 47.03 89 SER A N 1
ATOM 665 C CA . SER A 1 89 ? -26.632 29.942 -16.665 1.00 47.03 89 SER A CA 1
ATOM 666 C C . SER A 1 89 ? -26.647 30.344 -15.182 1.00 47.03 89 SER A C 1
ATOM 668 O O . SER A 1 89 ? -27.721 30.656 -14.667 1.00 47.03 89 SER A O 1
ATOM 670 N N . SER A 1 90 ? -25.469 30.427 -14.552 1.00 51.50 90 SER A N 1
ATOM 671 C CA . SER A 1 90 ? -25.116 31.386 -13.481 1.00 51.50 90 SER A CA 1
ATOM 672 C C . SER A 1 90 ? -23.645 31.228 -13.041 1.00 51.50 90 SER A C 1
ATOM 674 O O . SER A 1 90 ? -23.076 30.139 -13.087 1.00 51.50 90 SER A O 1
ATOM 676 N N . ASP A 1 91 ? -23.039 32.341 -12.613 1.00 54.47 91 ASP A N 1
ATOM 677 C CA . ASP A 1 91 ? -21.606 32.510 -12.309 1.00 54.47 91 ASP A CA 1
ATOM 678 C C . ASP A 1 91 ? -21.209 32.231 -10.837 1.00 54.47 91 ASP A C 1
ATOM 680 O O . ASP A 1 91 ? -20.046 32.394 -10.475 1.00 54.47 91 ASP A O 1
ATOM 684 N N . GLU A 1 92 ? -22.125 31.766 -9.976 1.00 53.84 92 GLU A N 1
ATOM 685 C CA . GLU A 1 92 ? -21.813 31.411 -8.570 1.00 53.84 92 GLU A CA 1
ATOM 686 C C . GLU A 1 92 ? -21.421 29.930 -8.364 1.00 53.84 92 GLU A C 1
ATOM 688 O O . GLU A 1 92 ? -21.115 29.506 -7.253 1.00 53.84 92 GLU A O 1
ATOM 693 N N . GLU A 1 93 ? -21.375 29.125 -9.431 1.00 55.41 93 GLU A N 1
ATOM 694 C CA . GLU A 1 93 ? -21.271 27.657 -9.339 1.00 55.41 93 GLU A CA 1
ATOM 695 C C . GLU A 1 93 ? -19.830 27.105 -9.351 1.00 55.41 93 GLU A C 1
ATOM 697 O O . GLU A 1 93 ? -19.639 25.894 -9.403 1.00 55.41 93 GLU A O 1
ATOM 702 N N . ALA A 1 94 ? -18.783 27.939 -9.308 1.00 53.62 94 ALA A N 1
ATOM 703 C CA . ALA A 1 94 ? -17.399 27.459 -9.441 1.00 53.62 94 ALA A CA 1
ATOM 704 C C . ALA A 1 94 ? -16.949 26.517 -8.304 1.00 53.62 94 ALA A C 1
ATOM 706 O O . ALA A 1 94 ? -16.251 25.546 -8.586 1.00 53.62 94 ALA A O 1
ATOM 707 N N . SER A 1 95 ? -17.383 26.757 -7.061 1.00 54.97 95 SER A N 1
ATOM 708 C CA . SER A 1 95 ? -17.174 25.831 -5.933 1.00 54.97 95 SER A CA 1
ATOM 709 C C . SER A 1 95 ? -18.031 24.570 -6.067 1.00 54.97 95 SER A C 1
ATOM 711 O O . SER A 1 95 ? -17.577 23.468 -5.777 1.00 54.97 95 SER A O 1
ATOM 713 N N . SER A 1 96 ? -19.242 24.705 -6.612 1.00 62.81 96 SER A N 1
ATOM 714 C CA . SER A 1 96 ? -20.119 23.571 -6.901 1.00 62.81 96 SER A CA 1
ATOM 715 C C . SER A 1 96 ? -19.570 22.660 -8.000 1.00 62.81 96 SER A C 1
ATOM 717 O O . SER A 1 96 ? -19.883 21.480 -7.991 1.00 62.81 96 SER A O 1
ATOM 719 N N . LEU A 1 97 ? -18.732 23.155 -8.920 1.00 63.38 97 LEU A N 1
ATOM 720 C CA . LEU A 1 97 ? -18.080 22.318 -9.938 1.00 63.38 97 LEU A CA 1
ATOM 721 C C . LEU A 1 97 ? -17.055 21.356 -9.332 1.00 63.38 97 LEU A C 1
ATOM 723 O O . LEU A 1 97 ? -16.961 20.216 -9.780 1.00 63.38 97 LEU A O 1
ATOM 727 N N . GLU A 1 98 ? -16.292 21.808 -8.337 1.00 67.12 98 GLU A N 1
ATOM 728 C CA . GLU A 1 98 ? -15.351 20.951 -7.610 1.00 67.12 98 GLU A CA 1
ATOM 729 C C . GLU A 1 98 ? -16.112 19.909 -6.785 1.00 67.12 98 GLU A C 1
ATOM 731 O O . GLU A 1 98 ? -15.772 18.728 -6.829 1.00 67.12 98 GLU A O 1
ATOM 736 N N . ASP A 1 99 ? -17.201 20.318 -6.128 1.00 68.81 99 ASP A N 1
ATOM 737 C CA . ASP A 1 99 ? -18.069 19.418 -5.365 1.00 68.81 99 ASP A CA 1
ATOM 738 C C . ASP A 1 99 ? -18.813 18.411 -6.263 1.00 68.81 99 ASP A C 1
ATOM 740 O O . ASP A 1 99 ? -18.957 17.243 -5.901 1.00 68.81 99 ASP A O 1
ATOM 744 N N . GLU A 1 100 ? -19.269 18.823 -7.450 1.00 71.31 100 GLU A N 1
ATOM 745 C CA . GLU A 1 100 ? -19.910 17.953 -8.443 1.00 71.31 100 GLU A CA 1
ATOM 746 C C . GLU A 1 100 ? -18.906 16.973 -9.066 1.00 71.31 100 GLU A C 1
ATOM 748 O O . GLU A 1 100 ? -19.227 15.794 -9.196 1.00 71.31 100 GLU A O 1
ATOM 753 N N . LEU A 1 101 ? -17.687 17.423 -9.394 1.00 72.94 101 LEU A N 1
ATOM 754 C CA . LEU A 1 101 ? -16.602 16.566 -9.889 1.00 72.94 101 LEU A CA 1
ATOM 755 C C . LEU A 1 101 ? -16.194 15.537 -8.834 1.00 72.94 101 LEU A C 1
ATOM 757 O O . LEU A 1 101 ? -16.009 14.362 -9.146 1.00 72.94 101 LEU A O 1
ATOM 761 N N . LEU A 1 102 ? -16.064 15.974 -7.581 1.00 72.81 102 LEU A N 1
ATOM 762 C CA . LEU A 1 102 ? -15.752 15.096 -6.464 1.00 72.81 102 LEU A CA 1
ATOM 763 C C . LEU A 1 102 ? -16.872 14.076 -6.254 1.00 72.81 102 LEU A C 1
ATOM 765 O O . LEU A 1 102 ? -16.595 12.907 -6.008 1.00 72.81 102 LEU A O 1
ATOM 769 N N . LYS A 1 103 ? -18.132 14.490 -6.391 1.00 74.94 103 LYS A N 1
ATOM 770 C CA . LYS A 1 103 ? -19.284 13.598 -6.272 1.00 74.94 103 LYS A CA 1
ATOM 771 C C . LYS A 1 103 ? -19.346 12.575 -7.406 1.00 74.94 103 LYS A C 1
ATOM 773 O O . LYS A 1 103 ? -19.523 11.400 -7.124 1.00 74.94 103 LYS A O 1
ATOM 778 N N . GLU A 1 104 ? -19.130 12.994 -8.651 1.00 77.69 104 GLU A N 1
ATOM 779 C CA . GLU A 1 104 ? -19.041 12.111 -9.824 1.00 77.69 104 GLU A CA 1
ATOM 780 C C . GLU A 1 104 ? -17.887 11.106 -9.665 1.00 77.69 104 GLU A C 1
ATOM 782 O O . GLU A 1 104 ? -18.083 9.905 -9.811 1.00 77.69 104 GLU A O 1
ATOM 787 N N . TYR A 1 105 ? -16.709 11.568 -9.235 1.00 74.25 105 TYR A N 1
ATOM 788 C CA . TYR A 1 105 ? -15.557 10.711 -8.943 1.00 74.25 105 TYR A CA 1
ATOM 789 C C . TYR A 1 105 ? -15.844 9.686 -7.832 1.00 74.25 105 TYR A C 1
ATOM 791 O O . TYR A 1 105 ? -15.518 8.505 -7.971 1.00 74.25 105 TYR A O 1
ATOM 799 N N . LEU A 1 106 ? -16.452 10.125 -6.726 1.00 76.88 106 LEU A N 1
ATOM 800 C CA . LEU A 1 106 ? -16.795 9.253 -5.602 1.00 76.88 106 LEU A CA 1
ATOM 801 C C . LEU A 1 106 ? -17.901 8.255 -5.974 1.00 76.88 106 LEU A C 1
ATOM 803 O O . LEU A 1 106 ? -17.823 7.098 -5.570 1.00 76.88 106 LEU A O 1
ATOM 807 N N . ASP A 1 107 ? -18.890 8.665 -6.765 1.00 75.56 107 ASP A N 1
ATOM 808 C CA . ASP A 1 107 ? -20.000 7.803 -7.177 1.00 75.56 107 ASP A CA 1
ATOM 809 C C . ASP A 1 107 ? -19.574 6.782 -8.256 1.00 75.56 107 ASP A C 1
ATOM 811 O O . ASP A 1 107 ? -20.000 5.625 -8.198 1.00 75.56 107 ASP A O 1
ATOM 815 N N . GLU A 1 108 ? -18.715 7.166 -9.212 1.00 70.31 108 GLU A N 1
ATOM 816 C CA . GLU A 1 108 ? -18.291 6.309 -10.332 1.00 70.31 108 GLU A CA 1
ATOM 817 C C . GLU A 1 108 ? -17.125 5.372 -9.993 1.00 70.31 108 GLU A C 1
ATOM 819 O O . GLU A 1 108 ? -17.156 4.194 -10.360 1.00 70.31 108 GLU A O 1
ATOM 824 N N . LEU A 1 109 ? -16.087 5.864 -9.304 1.00 64.25 109 LEU A N 1
ATOM 825 C CA . LEU A 1 109 ? -14.881 5.071 -9.039 1.00 64.25 109 LEU A CA 1
ATOM 826 C C . LEU A 1 109 ? -14.891 4.377 -7.679 1.00 64.25 109 LEU A C 1
ATOM 828 O O . LEU A 1 109 ? -14.244 3.335 -7.538 1.00 64.25 109 LEU A O 1
ATOM 832 N N . LEU A 1 110 ? -15.591 4.923 -6.678 1.00 69.62 110 LEU A N 1
ATOM 833 C CA . LEU A 1 110 ? -15.519 4.412 -5.308 1.00 69.62 110 LEU A CA 1
ATOM 834 C C . LEU A 1 110 ? -16.878 4.416 -4.580 1.00 69.62 110 LEU A C 1
ATOM 836 O O . LEU A 1 110 ? -17.041 5.127 -3.583 1.00 69.62 110 LEU A O 1
ATOM 840 N N . PRO A 1 111 ? -17.842 3.571 -5.005 1.00 72.19 111 PRO A N 1
ATOM 841 C CA . PRO A 1 111 ? -19.133 3.468 -4.336 1.00 72.19 111 PRO A CA 1
ATOM 842 C C . PRO A 1 111 ? -18.944 3.245 -2.836 1.00 72.19 111 PRO A C 1
ATOM 844 O O . PRO A 1 111 ? -18.187 2.356 -2.428 1.00 72.19 111 PRO A O 1
ATOM 847 N N . ALA A 1 112 ? -19.634 4.039 -2.013 1.00 70.62 112 ALA A N 1
ATOM 848 C CA . ALA A 1 112 ? -19.504 3.940 -0.565 1.00 70.62 112 ALA A CA 1
ATOM 849 C C . ALA A 1 112 ? -19.739 2.484 -0.107 1.00 70.62 112 ALA A C 1
ATOM 851 O O . ALA A 1 112 ? -20.730 1.860 -0.514 1.00 70.62 112 ALA A O 1
ATOM 852 N N . PRO A 1 113 ? -18.840 1.910 0.716 1.00 78.00 113 PRO A N 1
ATOM 853 C CA . PRO A 1 113 ? -18.980 0.532 1.153 1.00 78.00 113 PRO A CA 1
ATOM 854 C C . PRO A 1 113 ? -20.274 0.387 1.949 1.00 78.00 113 PRO A C 1
ATOM 856 O O . PRO A 1 113 ? -20.492 1.100 2.929 1.00 78.00 113 PRO A O 1
ATOM 859 N N . ARG A 1 114 ? -21.129 -0.558 1.543 1.00 77.44 114 ARG A N 1
ATOM 860 C CA . ARG A 1 114 ? -22.351 -0.864 2.290 1.00 77.44 114 ARG A CA 1
ATOM 861 C C . ARG A 1 114 ? -21.969 -1.463 3.631 1.00 77.44 114 ARG A C 1
ATOM 863 O O . ARG A 1 114 ? -21.332 -2.517 3.688 1.00 77.44 114 ARG A O 1
ATOM 870 N N . THR A 1 115 ? -22.361 -0.805 4.710 1.00 79.56 115 THR A N 1
ATOM 871 C CA . THR A 1 115 ? -22.065 -1.260 6.063 1.00 79.56 115 THR A CA 1
ATOM 872 C C . THR A 1 115 ? -23.341 -1.771 6.728 1.00 79.56 115 THR A C 1
ATOM 874 O O . THR A 1 115 ? -24.331 -1.047 6.843 1.00 79.56 115 THR A O 1
ATOM 877 N N . PRO A 1 116 ? -23.343 -3.008 7.254 1.00 78.94 116 PRO A N 1
ATOM 878 C CA . PRO A 1 116 ? -24.545 -3.603 7.835 1.00 78.94 116 PRO A CA 1
ATOM 879 C C . PRO A 1 116 ? -25.025 -2.882 9.103 1.00 78.94 116 PRO A C 1
ATOM 881 O O . PRO A 1 116 ? -26.142 -3.116 9.551 1.00 78.94 116 PRO A O 1
ATOM 884 N N . HIS A 1 117 ? -24.216 -2.018 9.718 1.00 77.69 117 HIS A N 1
ATOM 885 C CA . HIS A 1 117 ? -24.577 -1.346 10.968 1.00 77.69 117 HIS A CA 1
ATOM 886 C C . HIS A 1 117 ? -24.918 0.138 10.818 1.00 77.69 117 HIS A C 1
ATOM 888 O O . HIS A 1 117 ? -25.709 0.615 11.635 1.00 77.69 117 HIS A O 1
ATOM 894 N N . LEU A 1 118 ? -24.363 0.853 9.827 1.00 76.56 118 LEU A N 1
ATOM 895 C CA . LEU A 1 118 ? -24.703 2.263 9.593 1.00 76.56 118 LEU A CA 1
ATOM 896 C C . LEU A 1 118 ? -25.872 2.411 8.614 1.00 76.56 118 LEU A C 1
ATOM 898 O O . LEU A 1 118 ? -26.717 3.279 8.825 1.00 76.56 118 LEU A O 1
ATOM 902 N N . ASP A 1 119 ? -25.970 1.537 7.607 1.00 78.44 119 ASP A N 1
ATOM 903 C CA . ASP A 1 119 ? -27.024 1.632 6.585 1.00 78.44 119 ASP A CA 1
ATOM 904 C C . ASP A 1 119 ? -28.374 1.106 7.089 1.00 78.44 119 ASP A C 1
ATOM 906 O O . ASP A 1 119 ? -29.434 1.505 6.606 1.00 78.44 119 ASP A O 1
ATOM 910 N N . ASN A 1 120 ? -28.351 0.222 8.093 1.00 83.31 120 ASN A N 1
ATOM 911 C CA . ASN A 1 120 ? -29.557 -0.355 8.674 1.00 83.31 120 ASN A CA 1
ATOM 912 C C . ASN A 1 120 ? -30.216 0.621 9.669 1.00 83.31 120 ASN A C 1
ATOM 914 O O . ASN A 1 120 ? -29.680 0.825 10.764 1.00 83.31 120 ASN A O 1
ATOM 918 N N . PRO A 1 121 ? -31.433 1.139 9.392 1.00 79.38 121 PRO A N 1
ATOM 919 C CA . PRO A 1 121 ? -32.108 2.113 10.260 1.00 79.38 121 PRO A CA 1
ATOM 920 C C . PRO A 1 121 ? -32.549 1.524 11.610 1.00 79.38 121 PRO A C 1
ATOM 922 O O . PRO A 1 121 ? -32.856 2.262 12.542 1.00 79.38 121 PRO A O 1
ATOM 925 N N . ASN A 1 122 ? -32.572 0.193 11.726 1.00 82.12 122 ASN A N 1
ATOM 926 C CA . ASN A 1 122 ? -32.922 -0.529 12.952 1.00 82.12 122 ASN A CA 1
ATOM 927 C C . ASN A 1 122 ? -31.717 -0.815 13.862 1.00 82.12 122 ASN A C 1
ATOM 929 O O . ASN A 1 122 ? -31.902 -1.266 14.991 1.00 82.12 122 ASN A O 1
ATOM 933 N N . SER A 1 123 ? -30.494 -0.559 13.392 1.00 88.44 123 SER A N 1
ATOM 934 C CA . SER A 1 123 ? -29.287 -0.629 14.214 1.00 88.44 123 SER A CA 1
ATOM 935 C C . SER A 1 123 ? -29.263 0.529 15.212 1.00 88.44 123 SER A C 1
ATOM 937 O O . SER A 1 123 ? -29.754 1.618 14.913 1.00 88.44 123 SER A O 1
ATOM 939 N N . LEU A 1 124 ? -28.653 0.326 16.383 1.00 84.25 124 LEU A N 1
ATOM 940 C CA . LEU A 1 124 ? -28.465 1.393 17.372 1.00 84.25 124 LEU A CA 1
ATOM 941 C C . LEU A 1 124 ? -27.723 2.587 16.749 1.00 84.25 124 LEU A C 1
ATOM 943 O O . LEU A 1 124 ? -28.164 3.722 16.882 1.00 84.25 124 LEU A O 1
ATOM 947 N N . VAL A 1 125 ? -26.679 2.316 15.960 1.00 86.94 125 VAL A N 1
ATOM 948 C CA . VAL A 1 125 ? -25.919 3.345 15.233 1.00 86.94 125 VAL A CA 1
ATOM 949 C C . VAL A 1 125 ? -26.771 4.017 14.153 1.00 86.94 125 VAL A C 1
ATOM 951 O O . VAL A 1 125 ? -26.772 5.238 14.051 1.00 86.94 125 VAL A O 1
ATOM 954 N N . GLY A 1 126 ? -27.549 3.250 13.385 1.00 85.94 126 GLY A N 1
ATOM 955 C CA . GLY A 1 126 ? -28.446 3.799 12.362 1.00 85.94 126 GLY A CA 1
ATOM 956 C C . GLY A 1 126 ? -29.506 4.741 12.944 1.00 85.94 126 GLY A C 1
ATOM 957 O O . GLY A 1 126 ? -29.761 5.812 12.394 1.00 85.94 126 GLY A O 1
ATOM 958 N N . ARG A 1 127 ? -30.075 4.398 14.106 1.00 86.62 127 ARG A N 1
ATOM 959 C CA . ARG A 1 127 ? -31.018 5.260 14.838 1.00 86.62 127 ARG A CA 1
ATOM 960 C C . ARG A 1 127 ? -30.370 6.555 15.318 1.00 86.62 127 ARG A C 1
ATOM 962 O O . ARG A 1 127 ? -30.975 7.615 15.170 1.00 86.62 127 ARG A O 1
ATOM 969 N N . GLU A 1 128 ? -29.148 6.482 15.838 1.00 87.00 128 GLU A N 1
ATOM 970 C CA . GLU A 1 128 ? -28.371 7.659 16.243 1.00 87.00 128 GLU A CA 1
ATOM 971 C C . GLU A 1 128 ? -28.017 8.552 15.047 1.00 87.00 128 GLU A C 1
ATOM 973 O O . GLU A 1 128 ? -28.151 9.769 15.129 1.00 87.00 128 GLU A O 1
ATOM 978 N N . LEU A 1 129 ? -27.657 7.973 13.898 1.00 86.50 129 LEU A N 1
ATOM 979 C CA . LEU A 1 129 ? -27.427 8.731 12.665 1.00 86.50 129 LEU A CA 1
ATOM 980 C C . LEU A 1 129 ? -28.699 9.433 12.181 1.00 86.50 129 LEU A C 1
ATOM 982 O O . LEU A 1 129 ? -28.636 10.577 11.740 1.00 86.50 129 LEU A O 1
ATOM 986 N N . LEU A 1 130 ? -29.864 8.787 12.290 1.00 87.88 130 LEU A N 1
ATOM 987 C CA . LEU A 1 130 ? -31.148 9.426 11.991 1.00 87.88 130 LEU A CA 1
ATOM 988 C C . LEU A 1 130 ? -31.471 10.553 12.984 1.00 87.88 130 LEU A C 1
ATOM 990 O O . LEU A 1 130 ? -31.958 11.597 12.561 1.00 87.88 130 LEU A O 1
ATOM 994 N N . ARG A 1 131 ? -31.165 10.380 14.276 1.00 88.81 131 ARG A N 1
ATOM 995 C CA . ARG A 1 131 ? -31.297 11.431 15.300 1.00 88.81 131 ARG A CA 1
ATOM 996 C C . ARG A 1 131 ? -30.405 12.635 14.987 1.00 88.81 131 ARG A C 1
ATOM 998 O O . ARG A 1 131 ? -30.873 13.769 15.032 1.00 88.81 131 ARG A O 1
ATOM 1005 N N . LEU A 1 132 ? -29.148 12.387 14.611 1.00 88.62 132 LEU A N 1
ATOM 1006 C CA . LEU A 1 132 ? -28.197 13.423 14.200 1.00 88.62 132 LEU A CA 1
ATOM 1007 C C . LEU A 1 132 ? -28.660 14.150 12.935 1.00 88.62 132 LEU A C 1
ATOM 1009 O O . LEU A 1 132 ? -28.619 15.375 12.900 1.00 88.62 132 LEU A O 1
ATOM 1013 N N . LYS A 1 133 ? -29.179 13.423 11.936 1.00 87.50 133 LYS A N 1
ATOM 1014 C CA . LYS A 1 133 ? -29.795 14.026 10.739 1.00 87.50 133 LYS A CA 1
ATOM 1015 C C . LYS A 1 133 ? -30.993 14.916 11.079 1.00 87.50 133 LYS A C 1
ATOM 1017 O O . LYS A 1 133 ? -31.227 15.896 10.384 1.00 87.50 133 LYS A O 1
ATOM 1022 N N . ARG A 1 134 ? -31.739 14.590 12.140 1.00 91.50 134 ARG A N 1
ATOM 1023 C CA . ARG A 1 134 ? -32.840 15.416 12.665 1.00 91.50 134 ARG A CA 1
ATOM 1024 C C . ARG A 1 134 ? -32.376 16.565 13.570 1.00 91.50 134 ARG A C 1
ATOM 1026 O O . ARG A 1 134 ? -33.202 17.385 13.950 1.00 91.50 134 ARG A O 1
ATOM 1033 N N . GLY A 1 135 ? -31.092 16.637 13.925 1.00 89.12 135 GLY A N 1
ATOM 1034 C CA . GLY A 1 135 ? -30.556 17.671 14.817 1.00 89.12 135 GLY A CA 1
ATOM 1035 C C . GLY A 1 135 ? -31.035 17.564 16.271 1.00 89.12 135 GLY A C 1
ATOM 1036 O O . GLY A 1 135 ? -30.920 18.526 17.026 1.00 89.12 135 GLY A O 1
ATOM 1037 N N . GLU A 1 136 ? -31.577 16.416 16.685 1.00 89.81 136 GLU A N 1
ATOM 1038 C CA . GLU A 1 136 ? -32.082 16.211 18.046 1.00 89.81 136 GLU A CA 1
ATOM 1039 C C . GLU A 1 136 ? -30.904 16.027 19.026 1.00 89.81 136 GLU A C 1
ATOM 1041 O O . GLU A 1 136 ? -30.076 15.132 18.814 1.00 89.81 136 GLU A O 1
ATOM 1046 N N . PRO A 1 137 ? -30.795 16.815 20.113 1.00 85.38 137 PRO A N 1
ATOM 1047 C CA . PRO A 1 137 ? -29.735 16.647 21.107 1.00 85.38 137 PRO A CA 1
ATOM 1048 C C . PRO A 1 137 ? -29.869 15.311 21.854 1.00 85.38 137 PRO A C 1
ATOM 1050 O O . PRO A 1 137 ? -30.950 14.733 21.952 1.00 85.38 137 PRO A O 1
ATOM 1053 N N . MET A 1 138 ? -28.753 14.790 22.372 1.00 83.75 138 MET A N 1
ATOM 1054 C CA . MET A 1 138 ? -28.743 13.492 23.059 1.00 83.75 138 MET A CA 1
ATOM 1055 C C . MET A 1 138 ? -29.428 13.613 24.420 1.00 83.75 138 MET A C 1
ATOM 1057 O O . MET A 1 138 ? -29.233 14.608 25.124 1.00 83.75 138 MET A O 1
ATOM 1061 N N . GLN A 1 139 ? -30.193 12.594 24.818 1.00 82.12 139 GLN A N 1
ATOM 1062 C CA . GLN A 1 139 ? -30.723 12.538 26.175 1.00 82.12 139 GLN A CA 1
ATOM 1063 C C . GLN A 1 139 ? -29.555 12.439 27.160 1.00 82.12 139 GLN A C 1
ATOM 1065 O O . GLN A 1 139 ? -28.710 11.549 27.055 1.00 82.12 139 GLN A O 1
ATOM 1070 N N . LYS A 1 140 ? -29.493 13.375 28.110 1.00 83.06 140 LYS A N 1
ATOM 1071 C CA . LYS A 1 140 ? -28.506 13.324 29.188 1.00 83.06 140 LYS A CA 1
ATOM 1072 C C . LYS A 1 140 ? -28.805 12.103 30.056 1.00 83.06 140 LYS A C 1
ATOM 1074 O O . LYS A 1 140 ? -29.958 11.880 30.422 1.00 83.06 140 LYS A O 1
ATOM 1079 N N . LEU A 1 141 ? -27.771 11.328 30.371 1.00 81.12 141 LEU A N 1
ATOM 1080 C CA . LEU A 1 141 ? -27.865 10.247 31.349 1.00 81.12 141 LEU A CA 1
ATOM 1081 C C . LEU A 1 141 ? -28.244 10.843 32.705 1.00 81.12 141 LEU A C 1
ATOM 1083 O O . LEU A 1 141 ? -27.570 11.749 33.196 1.00 81.12 141 LEU A O 1
ATOM 1087 N N . ASP A 1 142 ? -29.325 10.340 33.290 1.00 76.06 142 ASP A N 1
ATOM 1088 C CA . ASP A 1 142 ? -29.736 10.738 34.628 1.00 76.06 142 ASP A CA 1
ATOM 1089 C C . ASP A 1 142 ? -28.890 9.987 35.662 1.00 76.06 142 ASP A C 1
ATOM 1091 O O . ASP A 1 142 ? -29.109 8.809 35.945 1.00 76.06 142 ASP A O 1
ATOM 1095 N N . LEU A 1 143 ? -27.869 10.668 36.182 1.00 74.00 143 LEU A N 1
ATOM 1096 C CA . LEU A 1 143 ? -26.986 10.139 37.223 1.00 74.00 143 LEU A CA 1
ATOM 1097 C C . LEU A 1 143 ? -27.485 10.476 38.634 1.00 74.00 143 LEU A C 1
ATOM 1099 O O . LEU A 1 143 ? -26.865 10.056 39.610 1.00 74.00 143 LEU A O 1
ATOM 1103 N N . SER A 1 144 ? -28.592 11.214 38.762 1.00 72.19 144 SER A N 1
ATOM 1104 C CA . SER A 1 144 ? -29.075 11.750 40.041 1.00 72.19 144 SER A CA 1
ATOM 1105 C C . SER A 1 144 ? -29.312 10.640 41.068 1.00 72.19 144 SER A C 1
ATOM 1107 O O . SER A 1 144 ? -28.941 10.771 42.228 1.00 72.19 144 SER A O 1
ATOM 1109 N N . ARG A 1 145 ? -29.816 9.490 40.605 1.00 68.81 145 ARG A N 1
ATOM 1110 C CA . ARG A 1 145 ? -30.092 8.305 41.428 1.00 68.81 145 ARG A CA 1
ATOM 1111 C C . ARG A 1 145 ? -28.840 7.627 42.004 1.00 68.81 145 ARG A C 1
ATOM 1113 O O . ARG A 1 145 ? -28.937 6.931 43.006 1.00 68.81 145 ARG A O 1
ATOM 1120 N N . LEU A 1 146 ? -27.674 7.788 41.374 1.00 65.88 146 LEU A N 1
ATOM 1121 C CA . LEU A 1 146 ? -26.422 7.155 41.815 1.00 65.88 146 LEU A CA 1
ATOM 1122 C C . LEU A 1 146 ? -25.658 8.004 42.843 1.00 65.88 146 LEU A C 1
ATOM 1124 O O . LEU A 1 146 ? -24.813 7.473 43.558 1.00 65.88 146 LEU A O 1
ATOM 1128 N N . TYR A 1 147 ? -25.950 9.305 42.912 1.00 64.81 147 TYR A N 1
ATOM 1129 C CA . TYR A 1 147 ? -25.280 10.268 43.793 1.00 64.81 147 TYR A CA 1
ATOM 1130 C C . TYR A 1 147 ? -26.179 10.794 44.919 1.00 64.81 147 TYR A C 1
ATOM 1132 O O . TYR A 1 147 ? -25.777 11.710 45.639 1.00 64.81 147 TYR A O 1
ATOM 1140 N N . GLU A 1 148 ? -27.384 10.244 45.087 1.00 67.12 148 GLU A N 1
ATOM 1141 C CA . GLU A 1 148 ? -28.238 10.588 46.221 1.00 67.12 148 GLU A CA 1
ATOM 1142 C C . GLU A 1 148 ? -27.554 10.160 47.525 1.00 67.12 148 GLU A C 1
ATOM 1144 O O . GLU A 1 148 ? -27.431 8.978 47.849 1.00 67.12 148 GLU A O 1
ATOM 1149 N N . ALA A 1 149 ? -27.080 11.154 48.281 1.00 63.88 149 ALA A N 1
ATOM 1150 C CA . ALA A 1 149 ? -26.713 10.965 49.674 1.00 63.88 149 ALA A CA 1
ATOM 1151 C C . ALA A 1 149 ? -27.940 10.461 50.449 1.00 63.88 149 ALA A C 1
ATOM 1153 O O . ALA A 1 149 ? -29.073 10.779 50.081 1.00 63.88 149 ALA A O 1
ATOM 1154 N N . ALA A 1 150 ? -27.711 9.701 51.526 1.00 65.31 150 ALA A N 1
ATOM 1155 C CA . ALA A 1 150 ? -28.784 9.187 52.374 1.00 65.31 150 ALA A CA 1
ATOM 1156 C C . ALA A 1 150 ? -29.817 10.301 52.660 1.00 65.31 150 ALA A C 1
ATOM 1158 O O . ALA A 1 150 ? -29.427 11.359 53.171 1.00 65.31 150 ALA A O 1
ATOM 1159 N N . PRO A 1 151 ? -31.098 10.118 52.284 1.00 68.19 151 PRO A N 1
ATOM 1160 C CA . PRO A 1 151 ? -32.081 11.186 52.369 1.00 68.19 151 PRO A CA 1
ATOM 1161 C C . PRO A 1 151 ? -32.226 11.644 53.823 1.00 68.19 151 PRO A C 1
ATOM 1163 O O . PRO A 1 151 ? -32.417 10.835 54.732 1.00 68.19 151 PRO A O 1
ATOM 1166 N N . ALA A 1 152 ? -32.119 12.957 54.051 1.00 69.31 152 ALA A N 1
ATOM 1167 C CA . ALA A 1 152 ? -32.407 13.548 55.354 1.00 69.31 152 ALA A CA 1
ATOM 1168 C C . ALA A 1 152 ? -33.871 13.256 55.739 1.00 69.31 152 ALA A C 1
ATOM 1170 O O . ALA A 1 152 ? -34.723 13.200 54.845 1.00 69.31 152 ALA A O 1
ATOM 1171 N N . PRO A 1 153 ? -34.195 13.091 57.037 1.00 69.94 153 PRO A N 1
ATOM 1172 C CA . PRO A 1 153 ? -35.566 12.821 57.455 1.00 69.94 153 PRO A CA 1
ATOM 1173 C C . PRO A 1 153 ? -36.495 13.925 56.919 1.00 69.94 153 PRO A C 1
ATOM 1175 O O . PRO A 1 153 ? -36.193 15.111 57.121 1.00 69.94 153 PRO A O 1
ATOM 1178 N N . PRO A 1 154 ? -37.586 13.580 56.207 1.00 72.56 154 PRO A N 1
ATOM 1179 C CA . PRO A 1 154 ? -38.475 14.586 55.648 1.00 72.56 154 PRO A CA 1
ATOM 1180 C C . PRO A 1 154 ? -39.065 15.443 56.775 1.00 72.56 154 PRO A C 1
ATOM 1182 O O . PRO A 1 154 ? -39.493 14.948 57.814 1.00 72.56 154 PRO A O 1
ATOM 1185 N N . LYS A 1 155 ? -39.039 16.767 56.585 1.00 67.94 155 LYS A N 1
ATOM 1186 C CA . LYS A 1 155 ? -39.498 17.755 57.581 1.00 67.94 155 LYS A CA 1
ATOM 1187 C C . LYS A 1 155 ? -41.027 17.875 57.636 1.00 67.94 155 LYS A C 1
ATOM 1189 O O . LYS A 1 155 ? -41.555 18.552 58.514 1.00 67.94 155 LYS A O 1
ATOM 1194 N N . SER A 1 156 ? -41.722 17.260 56.682 1.00 64.25 156 SER A N 1
ATOM 1195 C CA . SER A 1 156 ? -43.176 17.215 56.563 1.00 64.25 156 SER A CA 1
ATOM 1196 C C . SER A 1 156 ? -43.751 16.028 57.355 1.00 64.25 156 SER A C 1
ATOM 1198 O O . SER A 1 156 ? -43.130 14.972 57.495 1.00 64.25 156 SER A O 1
ATOM 1200 N N . GLY A 1 157 ? -44.975 16.176 57.867 1.00 73.88 157 GLY A N 1
ATOM 1201 C CA . GLY A 1 157 ? -45.737 15.073 58.471 1.00 73.88 157 GLY A CA 1
ATOM 1202 C C . GLY A 1 157 ? -46.364 14.120 57.443 1.00 73.88 157 GLY A C 1
ATOM 1203 O O . GLY A 1 157 ? -47.188 13.283 57.811 1.00 73.88 157 GLY A O 1
ATOM 1204 N N . ASP A 1 158 ? -46.021 14.261 56.158 1.00 81.31 158 ASP A N 1
ATOM 1205 C CA . ASP A 1 158 ? -46.671 13.547 55.065 1.00 81.31 158 ASP A CA 1
ATOM 1206 C C . ASP A 1 158 ? -46.156 12.113 54.940 1.00 81.31 158 ASP A C 1
ATOM 1208 O O . ASP A 1 158 ? -45.020 11.840 54.549 1.00 81.31 158 ASP A O 1
ATOM 1212 N N . THR A 1 159 ? -47.042 11.155 55.217 1.00 83.19 159 THR A N 1
ATOM 1213 C CA . THR A 1 159 ? -46.717 9.718 55.203 1.00 83.19 159 THR A CA 1
ATOM 1214 C C . THR A 1 159 ? -46.197 9.213 53.850 1.00 83.19 159 THR A C 1
ATOM 1216 O O . THR A 1 159 ? -45.483 8.213 53.798 1.00 83.19 159 THR A O 1
ATOM 1219 N N . ALA A 1 160 ? -46.534 9.881 52.743 1.00 85.56 160 ALA A N 1
ATOM 1220 C CA . ALA A 1 160 ? -46.067 9.516 51.407 1.00 85.56 160 ALA A CA 1
ATOM 1221 C C . ALA A 1 160 ? -44.583 9.853 51.177 1.00 85.56 160 ALA A C 1
ATOM 1223 O O . ALA A 1 160 ? -43.891 9.088 50.507 1.00 85.56 160 ALA A O 1
ATOM 1224 N N . GLU A 1 161 ? -44.084 10.955 51.741 1.00 81.25 161 GLU A N 1
ATOM 1225 C CA . GLU A 1 161 ? -42.677 11.354 51.616 1.00 81.25 161 GLU A CA 1
ATOM 1226 C C . GLU A 1 161 ? -41.772 10.456 52.463 1.00 81.25 161 GLU A C 1
ATOM 1228 O O . GLU A 1 161 ? -40.739 9.999 51.977 1.00 81.25 161 GLU A O 1
ATOM 1233 N N . TRP A 1 162 ? -42.225 10.083 53.665 1.00 81.94 162 TRP A N 1
ATOM 1234 C CA . TRP A 1 162 ? -41.551 9.095 54.515 1.00 81.94 162 TRP A CA 1
ATOM 1235 C C . TRP A 1 162 ? -41.438 7.715 53.855 1.00 81.94 162 TRP A C 1
ATOM 1237 O O . TRP A 1 162 ? -40.387 7.081 53.925 1.00 81.94 162 TRP A O 1
ATOM 1247 N N . ARG A 1 163 ? -42.489 7.243 53.166 1.00 87.25 163 ARG A N 1
ATOM 1248 C CA . ARG A 1 163 ? -42.418 5.974 52.416 1.00 87.25 163 ARG A CA 1
ATOM 1249 C C . ARG A 1 163 ? -41.378 6.040 51.300 1.00 87.25 163 ARG A C 1
ATOM 1251 O O . ARG A 1 163 ? -40.596 5.108 51.166 1.00 87.25 163 ARG A O 1
ATOM 1258 N N . LYS A 1 164 ? -41.331 7.143 50.545 1.00 84.62 164 LYS A N 1
ATOM 1259 C CA . LYS A 1 164 ? -40.331 7.340 49.483 1.00 84.62 164 LYS A CA 1
ATOM 1260 C C . LYS A 1 164 ? -38.907 7.354 50.046 1.00 84.62 164 LYS A C 1
ATOM 1262 O O . LYS A 1 164 ? -38.059 6.637 49.527 1.00 84.62 164 LYS A O 1
ATOM 1267 N N . SER A 1 165 ? -38.652 8.082 51.137 1.00 83.00 165 SER A N 1
ATOM 1268 C CA . SER A 1 165 ? -37.321 8.103 51.762 1.00 83.00 165 SER A CA 1
ATOM 1269 C C . SER A 1 165 ? -36.902 6.734 52.301 1.00 83.00 165 SER A C 1
ATOM 1271 O O . SER A 1 165 ? -35.741 6.369 52.158 1.00 83.00 165 SER A O 1
ATOM 1273 N N . ILE A 1 166 ? -37.836 5.957 52.869 1.00 86.75 166 ILE A N 1
ATOM 1274 C CA . ILE A 1 166 ? -37.569 4.579 53.315 1.00 86.75 166 ILE A CA 1
ATOM 1275 C C . ILE A 1 166 ? -37.185 3.705 52.121 1.00 86.75 166 ILE A C 1
ATOM 1277 O O . ILE A 1 166 ? -36.132 3.079 52.163 1.00 86.75 166 ILE A O 1
ATOM 1281 N N . THR A 1 167 ? -37.961 3.733 51.033 1.00 86.88 167 THR A N 1
ATOM 1282 C CA . THR A 1 167 ? -37.639 2.948 49.830 1.00 86.88 167 THR A CA 1
ATOM 1283 C C . THR A 1 167 ? -36.293 3.346 49.217 1.00 86.88 167 THR A C 1
ATOM 1285 O O . THR A 1 167 ? -35.545 2.486 48.754 1.00 86.88 167 THR A O 1
ATOM 1288 N N . THR A 1 168 ? -35.934 4.635 49.255 1.00 84.69 168 THR A N 1
ATOM 1289 C CA . THR A 1 168 ? -34.614 5.103 48.817 1.00 84.69 168 THR A CA 1
ATOM 1290 C C . THR A 1 168 ? -33.513 4.565 49.735 1.00 84.69 168 THR A C 1
ATOM 1292 O O . THR A 1 168 ? -32.540 4.007 49.236 1.00 84.69 168 THR A O 1
ATOM 1295 N N . CYS A 1 169 ? -33.669 4.647 51.060 1.00 85.38 169 CYS A N 1
ATOM 1296 C CA . CYS A 1 169 ? -32.710 4.094 52.024 1.00 85.38 169 CYS A CA 1
ATOM 1297 C C . CYS A 1 169 ? -32.529 2.576 51.888 1.00 85.38 169 CYS A C 1
ATOM 1299 O O . CYS A 1 169 ? -31.396 2.103 51.928 1.00 85.38 169 CYS A O 1
ATOM 1301 N N . GLU A 1 170 ? -33.617 1.823 51.707 1.00 88.81 170 GLU A N 1
ATOM 1302 C CA . GLU A 1 170 ? -33.578 0.376 51.458 1.00 88.81 170 GLU A CA 1
ATOM 1303 C C . GLU A 1 170 ? -32.763 0.076 50.197 1.00 88.81 170 GLU A C 1
ATOM 1305 O O . GLU A 1 170 ? -31.820 -0.713 50.246 1.00 88.81 170 GLU A O 1
ATOM 1310 N N . SER A 1 171 ? -33.028 0.797 49.101 1.00 86.25 171 SER A N 1
ATOM 1311 C CA . SER A 1 171 ? -32.264 0.634 47.860 1.00 86.25 171 SER A CA 1
ATOM 1312 C C . SER A 1 171 ? -30.778 0.985 48.020 1.00 86.25 171 SER A C 1
ATOM 1314 O O . SER A 1 171 ? -29.915 0.278 47.501 1.00 86.25 171 SER A O 1
ATOM 1316 N N . LEU A 1 172 ? -30.448 2.039 48.776 1.00 85.81 172 LEU A N 1
ATOM 1317 C CA . LEU A 1 172 ? -29.063 2.425 49.055 1.00 85.81 172 LEU A CA 1
ATOM 1318 C C . LEU A 1 172 ? -28.342 1.361 49.889 1.00 85.81 172 LEU A C 1
ATOM 1320 O O . LEU A 1 172 ? -27.188 1.046 49.609 1.00 85.81 172 LEU A O 1
ATOM 1324 N N . LEU A 1 173 ? -29.013 0.786 50.888 1.00 88.62 173 LEU A N 1
ATOM 1325 C CA . LEU A 1 173 ? -28.453 -0.275 51.722 1.00 88.62 173 LEU A CA 1
ATOM 1326 C C . LEU A 1 173 ? -28.152 -1.529 50.895 1.00 88.62 173 LEU A C 1
ATOM 1328 O O . LEU A 1 173 ? -27.071 -2.105 51.034 1.00 88.62 173 LEU A O 1
ATOM 1332 N N . GLU A 1 174 ? -29.058 -1.913 49.995 1.00 90.69 174 GLU A N 1
ATOM 1333 C CA . GLU A 1 174 ? -28.824 -3.004 49.045 1.00 90.69 174 GLU A CA 1
ATOM 1334 C C . GLU A 1 174 ? -27.634 -2.704 48.123 1.00 90.69 174 GLU A C 1
ATOM 1336 O O . GLU A 1 174 ? -26.750 -3.546 47.966 1.00 90.69 174 GLU A O 1
ATOM 1341 N N . HIS A 1 175 ? -27.548 -1.491 47.565 1.00 89.00 175 HIS A N 1
ATOM 1342 C CA . HIS A 1 175 ? -26.416 -1.079 46.732 1.00 89.00 175 HIS A CA 1
ATOM 1343 C C . HIS A 1 175 ? -25.078 -1.123 47.481 1.00 89.00 175 HIS A C 1
ATOM 1345 O O . HIS A 1 175 ? -24.085 -1.581 46.915 1.00 89.00 175 HIS A O 1
ATOM 1351 N N . LEU A 1 176 ? -25.036 -0.683 48.742 1.00 89.38 176 LEU A N 1
ATOM 1352 C CA . LEU A 1 176 ? -23.831 -0.736 49.574 1.00 89.38 176 LEU A CA 1
ATOM 1353 C C . LEU A 1 176 ? -23.446 -2.175 49.924 1.00 89.38 176 LEU A C 1
ATOM 1355 O O . LEU A 1 176 ? -22.269 -2.522 49.843 1.00 89.38 176 LEU A O 1
ATOM 1359 N N . SER A 1 177 ? -24.424 -3.022 50.252 1.00 94.44 177 SER A N 1
ATOM 1360 C CA . SER A 1 177 ? -24.196 -4.448 50.501 1.00 94.44 177 SER A CA 1
ATOM 1361 C C . SER A 1 177 ? -23.622 -5.139 49.260 1.00 94.44 177 SER A C 1
ATOM 1363 O O . SER A 1 177 ? -22.591 -5.807 49.345 1.00 94.44 177 SER A O 1
ATOM 1365 N N . LEU A 1 178 ? -24.211 -4.897 48.085 1.00 94.88 178 LEU A N 1
ATOM 1366 C CA . LEU A 1 178 ? -23.684 -5.386 46.810 1.00 94.88 178 LEU A CA 1
ATOM 1367 C C . LEU A 1 178 ? -22.285 -4.829 46.526 1.00 94.88 178 LEU A C 1
ATOM 1369 O O . LEU A 1 178 ? -21.394 -5.579 46.132 1.00 94.88 178 LEU A O 1
ATOM 1373 N N . GLY A 1 179 ? -22.059 -3.538 46.772 1.00 94.00 179 GLY A N 1
ATOM 1374 C CA . GLY A 1 179 ? -20.752 -2.898 46.644 1.00 94.00 179 GLY A CA 1
ATOM 1375 C C . GLY A 1 179 ? -19.685 -3.573 47.505 1.00 94.00 179 GLY A C 1
ATOM 1376 O O . GLY A 1 179 ? -18.600 -3.863 47.006 1.00 94.00 179 GLY A O 1
ATOM 1377 N N . GLN A 1 180 ? -20.011 -3.904 48.755 1.00 96.06 180 GLN A N 1
ATOM 1378 C CA . GLN A 1 180 ? -19.121 -4.641 49.649 1.00 96.06 180 GLN A CA 1
ATOM 1379 C C . GLN A 1 180 ? -18.806 -6.036 49.099 1.00 96.06 180 GLN A C 1
ATOM 1381 O O . GLN A 1 180 ? -17.636 -6.379 48.963 1.00 96.06 180 GLN A O 1
ATOM 1386 N N . THR A 1 181 ? -19.821 -6.801 48.682 1.00 96.62 181 THR A N 1
ATOM 1387 C CA . THR A 1 181 ? -19.585 -8.128 48.083 1.00 96.62 181 THR A CA 1
ATOM 1388 C C . THR A 1 181 ? -18.745 -8.056 46.804 1.00 96.62 181 THR A C 1
ATOM 1390 O O . THR A 1 181 ? -17.875 -8.897 46.585 1.00 96.62 181 THR A O 1
ATOM 1393 N N . ASN A 1 182 ? -18.936 -7.021 45.979 1.00 96.12 182 ASN A N 1
ATOM 1394 C CA . ASN A 1 182 ? -18.139 -6.793 44.776 1.00 96.12 182 ASN A CA 1
ATOM 1395 C C . ASN A 1 182 ? -16.683 -6.454 45.113 1.00 96.12 182 ASN A C 1
ATOM 1397 O O . ASN A 1 182 ? -15.779 -6.936 44.432 1.00 96.12 182 ASN A O 1
ATOM 1401 N N . LEU A 1 183 ? -16.442 -5.650 46.154 1.00 95.88 183 LEU A N 1
ATOM 1402 C CA . LEU A 1 183 ? -15.092 -5.346 46.632 1.00 95.88 183 LEU A CA 1
ATOM 1403 C C . LEU A 1 183 ? -14.402 -6.587 47.199 1.00 95.88 183 LEU A C 1
ATOM 1405 O O . LEU A 1 183 ? -13.222 -6.790 46.918 1.00 95.88 183 LEU A O 1
ATOM 1409 N N . ASP A 1 184 ? -15.127 -7.444 47.917 1.00 96.44 184 ASP A N 1
ATOM 1410 C CA . ASP A 1 184 ? -14.592 -8.708 48.426 1.00 96.44 184 ASP A CA 1
ATOM 1411 C C . ASP A 1 184 ? -14.200 -9.644 47.270 1.00 96.44 184 ASP A C 1
ATOM 1413 O O . ASP A 1 184 ? -13.078 -10.154 47.231 1.00 96.44 184 ASP A O 1
ATOM 1417 N N . LEU A 1 185 ? -15.070 -9.798 46.263 1.00 96.62 185 LEU A N 1
ATOM 1418 C CA . LEU A 1 185 ? -14.767 -10.565 45.048 1.00 96.62 185 LEU A CA 1
ATOM 1419 C C . LEU A 1 185 ? -13.576 -9.983 44.278 1.00 96.62 185 LEU A C 1
ATOM 1421 O O . LEU A 1 185 ? -12.713 -10.728 43.804 1.00 96.62 185 LEU A O 1
ATOM 1425 N N . MET A 1 186 ? -13.509 -8.655 44.164 1.00 96.00 186 MET A N 1
ATOM 1426 C CA . MET A 1 186 ? -12.390 -7.967 43.533 1.00 96.00 186 MET A CA 1
ATOM 1427 C C . MET A 1 186 ? -11.097 -8.223 44.308 1.00 96.00 186 MET A C 1
ATOM 1429 O O . MET A 1 186 ? -10.096 -8.568 43.695 1.00 96.00 186 MET A O 1
ATOM 1433 N N . ASN A 1 187 ? -11.094 -8.134 45.635 1.00 95.12 187 ASN A N 1
ATOM 1434 C CA . ASN A 1 187 ? -9.891 -8.361 46.435 1.00 95.12 187 ASN A CA 1
ATOM 1435 C C . ASN A 1 187 ? -9.348 -9.794 46.267 1.00 95.12 187 ASN A C 1
ATOM 1437 O O . ASN A 1 187 ? -8.140 -10.000 46.171 1.00 95.12 187 ASN A O 1
ATOM 1441 N N . ILE A 1 188 ? -10.241 -10.781 46.140 1.00 96.25 188 ILE A N 1
ATOM 1442 C CA . ILE A 1 188 ? -9.863 -12.185 45.923 1.00 96.25 188 ILE A CA 1
ATOM 1443 C C . ILE A 1 188 ? -9.308 -12.405 44.507 1.00 96.25 188 ILE A C 1
ATOM 1445 O O . ILE A 1 188 ? -8.305 -13.101 44.330 1.00 96.25 188 ILE A O 1
ATOM 1449 N N . HIS A 1 189 ? -9.953 -11.844 43.479 1.00 96.38 189 HIS A N 1
ATOM 1450 C CA . HIS A 1 189 ? -9.682 -12.226 42.090 1.00 96.38 189 HIS A CA 1
ATOM 1451 C C . HIS A 1 189 ? -8.904 -11.199 41.263 1.00 96.38 189 HIS A C 1
ATOM 1453 O O . HIS A 1 189 ? -8.299 -11.604 40.268 1.00 96.38 189 HIS A O 1
ATOM 1459 N N . ALA A 1 190 ? -8.847 -9.923 41.656 1.00 95.12 190 ALA A N 1
ATOM 1460 C CA . ALA A 1 190 ? -8.362 -8.823 40.813 1.00 95.12 190 ALA A CA 1
ATOM 1461 C C . ALA A 1 190 ? -6.950 -9.046 40.281 1.00 95.12 190 ALA A C 1
ATOM 1463 O O . ALA A 1 190 ? -6.713 -8.893 39.085 1.00 95.12 190 ALA A O 1
ATOM 1464 N N . ILE A 1 191 ? -6.014 -9.455 41.141 1.00 95.31 191 ILE A N 1
ATOM 1465 C CA . ILE A 1 191 ? -4.622 -9.682 40.731 1.00 95.31 191 ILE A CA 1
ATOM 1466 C C . ILE A 1 191 ? -4.558 -10.830 39.713 1.00 95.31 191 ILE A C 1
ATOM 1468 O O . ILE A 1 191 ? -3.903 -10.720 38.677 1.00 95.31 191 ILE A O 1
ATOM 1472 N N . SER A 1 192 ? -5.289 -11.920 39.958 1.00 95.44 192 SER A N 1
ATOM 1473 C CA . SER A 1 192 ? -5.310 -13.094 39.075 1.00 95.44 192 SER A CA 1
ATOM 1474 C C . SER A 1 192 ? -6.002 -12.826 37.729 1.00 95.44 192 SER A C 1
ATOM 1476 O O . SER A 1 192 ? -5.570 -13.324 36.689 1.00 95.44 192 SER A O 1
ATOM 1478 N N . SER A 1 193 ? -7.069 -12.022 37.715 1.00 96.06 193 SER A N 1
ATOM 1479 C CA . SER A 1 193 ? -7.751 -11.625 36.485 1.00 96.06 193 SER A CA 1
ATOM 1480 C C . SER A 1 193 ? -6.922 -10.623 35.693 1.00 96.06 193 SER A C 1
ATOM 1482 O O . SER A 1 193 ? -6.819 -10.758 34.477 1.00 96.06 193 SER A O 1
ATOM 1484 N N . TRP A 1 194 ? -6.294 -9.660 36.373 1.00 96.06 194 TRP A N 1
ATOM 1485 C CA . TRP A 1 194 ? -5.465 -8.639 35.739 1.00 96.06 194 TRP A CA 1
ATOM 1486 C C . TRP A 1 194 ? -4.207 -9.235 35.113 1.00 96.06 194 TRP A C 1
ATOM 1488 O O . TRP A 1 194 ? -3.893 -8.944 33.965 1.00 96.06 194 TRP A O 1
ATOM 1498 N N . THR A 1 195 ? -3.525 -10.138 35.818 1.00 97.19 195 THR A N 1
ATOM 1499 C CA . THR A 1 195 ? -2.350 -10.841 35.277 1.00 97.19 195 THR A CA 1
ATOM 1500 C C . THR A 1 195 ? -2.700 -11.690 34.058 1.00 97.19 195 THR A C 1
ATOM 1502 O O . THR A 1 195 ? -1.998 -11.621 33.051 1.00 97.19 195 THR A O 1
ATOM 1505 N N . ARG A 1 196 ? -3.820 -12.428 34.086 1.00 97.00 196 ARG A N 1
ATOM 1506 C CA . ARG A 1 196 ? -4.314 -13.164 32.909 1.00 97.00 196 ARG A CA 1
ATOM 1507 C C . ARG A 1 196 ? -4.662 -12.224 31.752 1.00 97.00 196 ARG A C 1
ATOM 1509 O O . ARG A 1 196 ? -4.348 -12.529 30.605 1.00 97.00 196 ARG A O 1
ATOM 1516 N N . HIS A 1 197 ? -5.308 -11.095 32.041 1.00 97.38 197 HIS A N 1
ATOM 1517 C CA . HIS A 1 197 ? -5.625 -10.094 31.026 1.00 97.38 197 HIS A CA 1
ATOM 1518 C C . HIS A 1 197 ? -4.352 -9.531 30.385 1.00 97.38 197 HIS A C 1
ATOM 1520 O O . HIS A 1 197 ? -4.256 -9.501 29.162 1.00 97.38 197 HIS A O 1
ATOM 1526 N N . LEU A 1 198 ? -3.346 -9.190 31.195 1.00 97.62 198 LEU A N 1
ATOM 1527 C CA . LEU A 1 198 ? -2.052 -8.705 30.723 1.00 97.62 198 LEU A CA 1
ATOM 1528 C C . LEU A 1 198 ? -1.334 -9.744 29.853 1.00 97.62 198 LEU A C 1
ATOM 1530 O O . LEU A 1 198 ? -0.831 -9.401 28.791 1.00 97.62 198 LEU A O 1
ATOM 1534 N N . GLN A 1 199 ? -1.344 -11.022 30.242 1.00 97.81 199 GLN A N 1
ATOM 1535 C CA . GLN A 1 199 ? -0.809 -12.106 29.408 1.00 97.81 199 GLN A CA 1
ATOM 1536 C C . GLN A 1 199 ? -1.532 -12.199 28.058 1.00 97.81 199 GLN A C 1
ATOM 1538 O O . GLN A 1 199 ? -0.889 -12.379 27.026 1.00 97.81 199 GLN A O 1
ATOM 1543 N N . GLY A 1 200 ? -2.859 -12.038 28.053 1.00 97.94 200 GLY A N 1
ATOM 1544 C CA . GLY A 1 200 ? -3.650 -11.957 26.826 1.00 97.94 200 GLY A CA 1
ATOM 1545 C C . GLY A 1 200 ? -3.250 -10.769 25.949 1.00 97.94 200 GLY A C 1
ATOM 1546 O O . GLY A 1 200 ? -3.086 -10.939 24.744 1.00 97.94 200 GLY A O 1
ATOM 1547 N N . LEU A 1 201 ? -3.029 -9.594 26.547 1.00 98.06 201 LEU A N 1
ATOM 1548 C CA . LEU A 1 201 ? -2.564 -8.400 25.836 1.00 98.06 201 LEU A CA 1
ATOM 1549 C C . LEU A 1 201 ? -1.164 -8.592 25.242 1.00 98.06 201 LEU A C 1
ATOM 1551 O O . LEU A 1 201 ? -0.968 -8.292 24.070 1.00 98.06 201 LEU A O 1
ATOM 1555 N N . MET A 1 202 ? -0.218 -9.162 25.991 1.00 97.75 202 MET A N 1
ATOM 1556 C CA . MET A 1 202 ? 1.132 -9.462 25.488 1.00 97.75 202 MET A CA 1
ATOM 1557 C C . MET A 1 202 ? 1.103 -10.488 24.343 1.00 97.75 202 MET A C 1
ATOM 1559 O O . MET A 1 202 ? 1.833 -10.373 23.356 1.00 97.75 202 MET A O 1
ATOM 1563 N N . ALA A 1 203 ? 0.228 -11.493 24.431 1.00 97.69 203 ALA A N 1
ATOM 1564 C CA . ALA A 1 203 ? 0.027 -12.449 23.345 1.00 97.69 203 ALA A CA 1
ATOM 1565 C C . ALA A 1 203 ? -0.562 -11.769 22.096 1.00 97.69 203 ALA A C 1
ATOM 1567 O O . ALA A 1 203 ? -0.128 -12.052 20.980 1.00 97.69 203 ALA A O 1
ATOM 1568 N N . GLN A 1 204 ? -1.505 -10.838 22.267 1.00 97.88 204 GLN A N 1
ATOM 1569 C CA . GLN A 1 204 ? -2.049 -10.047 21.162 1.00 97.88 204 GLN A CA 1
ATOM 1570 C C . GLN A 1 204 ? -0.995 -9.127 20.542 1.00 97.88 204 GLN A C 1
ATOM 1572 O O . GLN A 1 204 ? -0.890 -9.078 19.321 1.00 97.88 204 GLN A O 1
ATOM 1577 N N . GLU A 1 205 ? -0.191 -8.443 21.353 1.00 98.00 205 GLU A N 1
ATOM 1578 C CA . GLU A 1 205 ? 0.922 -7.608 20.892 1.00 98.00 205 GLU A CA 1
ATOM 1579 C C . GLU A 1 205 ? 1.887 -8.418 20.022 1.00 98.00 205 GLU A C 1
ATOM 1581 O O . GLU A 1 205 ? 2.100 -8.079 18.859 1.00 98.00 205 GLU A O 1
ATOM 1586 N N . SER A 1 206 ? 2.376 -9.557 20.524 1.00 97.94 206 SER A N 1
ATOM 1587 C CA . SER A 1 206 ? 3.275 -10.428 19.752 1.00 97.94 206 SER A CA 1
ATOM 1588 C C . SER A 1 206 ? 2.633 -10.959 18.463 1.00 97.94 206 SER A C 1
ATOM 1590 O O . SER A 1 206 ? 3.298 -11.052 17.425 1.00 97.94 206 SER A O 1
ATOM 1592 N N . HIS A 1 207 ? 1.327 -11.253 18.483 1.00 97.69 207 HIS A N 1
ATOM 1593 C CA . HIS A 1 207 ? 0.583 -11.632 17.287 1.00 97.69 207 HIS A CA 1
ATOM 1594 C C . HIS A 1 207 ? 0.574 -10.502 16.250 1.00 97.69 207 HIS A C 1
ATOM 1596 O O . HIS A 1 207 ? 0.937 -10.736 15.095 1.00 97.69 207 HIS A O 1
ATOM 1602 N N . TRP A 1 208 ? 0.230 -9.276 16.650 1.00 97.94 208 TRP A N 1
ATOM 1603 C CA . TRP A 1 208 ? 0.201 -8.125 15.747 1.00 97.94 208 TRP A CA 1
ATOM 1604 C C . TRP A 1 208 ? 1.587 -7.751 15.226 1.00 97.94 208 TRP A C 1
ATOM 1606 O O . TRP A 1 208 ? 1.730 -7.474 14.036 1.00 97.94 208 TRP A O 1
ATOM 1616 N N . GLU A 1 209 ? 2.627 -7.833 16.055 1.00 98.25 209 GLU A N 1
ATOM 1617 C CA . GLU A 1 209 ? 4.007 -7.657 15.601 1.00 98.25 209 GLU A CA 1
ATOM 1618 C C . GLU A 1 209 ? 4.407 -8.699 14.552 1.00 98.25 209 GLU A C 1
ATOM 1620 O O . GLU A 1 209 ? 5.056 -8.368 13.557 1.00 98.25 209 GLU A O 1
ATOM 1625 N N . SER A 1 210 ? 4.026 -9.966 14.747 1.00 98.06 210 SER A N 1
ATOM 1626 C CA . SER A 1 210 ? 4.303 -11.030 13.778 1.00 98.06 210 SER A CA 1
ATOM 1627 C C . SER A 1 210 ? 3.556 -10.807 12.458 1.00 98.06 210 SER A C 1
ATOM 1629 O O . SER A 1 210 ? 4.138 -10.965 11.383 1.00 98.06 210 SER A O 1
ATOM 1631 N N . ALA A 1 211 ? 2.299 -10.357 12.528 1.00 97.88 211 ALA A N 1
ATOM 1632 C CA . ALA A 1 211 ? 1.494 -10.023 11.362 1.00 97.88 211 ALA A CA 1
ATOM 1633 C C . ALA A 1 211 ? 2.091 -8.833 10.595 1.00 97.88 211 ALA A C 1
ATOM 1635 O O . ALA A 1 211 ? 2.209 -8.894 9.372 1.00 97.88 211 ALA A O 1
ATOM 1636 N N . LEU A 1 212 ? 2.543 -7.795 11.305 1.00 98.12 212 LEU A N 1
ATOM 1637 C CA . LEU A 1 212 ? 3.224 -6.641 10.720 1.00 98.12 212 LEU A CA 1
ATOM 1638 C C . LEU A 1 212 ? 4.526 -7.054 10.022 1.00 98.12 212 LEU A C 1
ATOM 1640 O O . LEU A 1 212 ? 4.771 -6.651 8.886 1.00 98.12 212 LEU A O 1
ATOM 1644 N N . LYS A 1 213 ? 5.345 -7.893 10.672 1.00 98.06 213 LYS A N 1
ATOM 1645 C CA . LYS A 1 213 ? 6.577 -8.434 10.076 1.00 98.06 213 LYS A CA 1
ATOM 1646 C C . LYS A 1 213 ? 6.268 -9.212 8.798 1.00 98.06 213 LYS A C 1
ATOM 1648 O O . LYS A 1 213 ? 6.926 -8.978 7.789 1.00 98.06 213 LYS A O 1
ATOM 1653 N N . ARG A 1 214 ? 5.238 -10.064 8.808 1.00 97.81 214 ARG A N 1
ATOM 1654 C CA . ARG A 1 214 ? 4.799 -10.818 7.624 1.00 97.81 214 ARG A CA 1
ATOM 1655 C C . ARG A 1 214 ? 4.399 -9.890 6.475 1.00 97.81 214 ARG A C 1
ATOM 1657 O O . ARG A 1 214 ? 4.948 -10.014 5.384 1.00 97.81 214 ARG A O 1
ATOM 1664 N N . VAL A 1 215 ? 3.523 -8.917 6.728 1.00 97.94 215 VAL A N 1
ATOM 1665 C CA . VAL A 1 215 ? 3.099 -7.949 5.700 1.00 97.94 215 VAL A CA 1
ATOM 1666 C C . VAL A 1 215 ? 4.296 -7.166 5.163 1.00 97.94 215 VAL A C 1
ATOM 1668 O O . VAL A 1 215 ? 4.420 -6.983 3.958 1.00 97.94 215 VAL A O 1
ATOM 1671 N N . ARG A 1 216 ? 5.233 -6.761 6.027 1.00 98.12 216 ARG A N 1
ATOM 1672 C CA . ARG A 1 216 ? 6.451 -6.067 5.595 1.00 98.12 216 ARG A CA 1
ATOM 1673 C C . ARG A 1 216 ? 7.309 -6.935 4.677 1.00 98.12 216 ARG A C 1
ATOM 1675 O O . ARG A 1 216 ? 7.738 -6.459 3.634 1.00 98.12 216 ARG A O 1
ATOM 1682 N N . THR A 1 217 ? 7.499 -8.212 5.013 1.00 97.75 217 THR A N 1
ATOM 1683 C CA . THR A 1 217 ? 8.232 -9.142 4.139 1.00 97.75 217 THR A CA 1
ATOM 1684 C C . THR A 1 217 ? 7.532 -9.380 2.803 1.00 97.75 217 THR A C 1
ATOM 1686 O O . THR A 1 217 ? 8.210 -9.498 1.785 1.00 97.75 217 THR A O 1
ATOM 1689 N N . GLU A 1 218 ? 6.197 -9.408 2.785 1.00 97.44 218 GLU A N 1
ATOM 1690 C CA . GLU A 1 218 ? 5.403 -9.531 1.558 1.00 97.44 218 GLU A CA 1
ATOM 1691 C C . GLU A 1 218 ? 5.559 -8.277 0.681 1.00 97.44 218 GLU A C 1
ATOM 1693 O O . GLU A 1 218 ? 5.842 -8.389 -0.511 1.00 97.44 218 GLU A O 1
ATOM 1698 N N . VAL A 1 219 ? 5.479 -7.080 1.273 1.00 97.19 219 VAL A N 1
ATOM 1699 C CA . VAL A 1 219 ? 5.715 -5.801 0.579 1.00 97.19 219 VAL A CA 1
ATOM 1700 C C . VAL A 1 219 ? 7.141 -5.715 0.033 1.00 97.19 219 VAL A C 1
ATOM 1702 O O . VAL A 1 219 ? 7.337 -5.315 -1.117 1.00 97.19 219 VAL A O 1
ATOM 1705 N N . ASP A 1 220 ? 8.140 -6.125 0.815 1.00 97.31 220 ASP A N 1
ATOM 1706 C CA . ASP A 1 220 ? 9.537 -6.136 0.381 1.00 97.31 220 ASP A CA 1
ATOM 1707 C C . ASP A 1 220 ? 9.758 -7.144 -0.756 1.00 97.31 220 ASP A C 1
ATOM 1709 O O . ASP A 1 220 ? 10.508 -6.862 -1.690 1.00 97.31 220 ASP A O 1
ATOM 1713 N N . ALA A 1 221 ? 9.098 -8.306 -0.725 1.00 97.44 221 ALA A N 1
ATOM 1714 C CA . ALA A 1 221 ? 9.155 -9.290 -1.805 1.00 97.44 221 ALA A CA 1
ATOM 1715 C C . ALA A 1 221 ? 8.530 -8.752 -3.104 1.00 97.44 221 ALA A C 1
ATOM 1717 O O . ALA A 1 221 ? 9.133 -8.871 -4.173 1.00 97.44 221 ALA A O 1
ATOM 1718 N N . VAL A 1 222 ? 7.371 -8.092 -3.016 1.00 96.69 222 VAL A N 1
ATOM 1719 C CA . VAL A 1 222 ? 6.730 -7.428 -4.164 1.00 96.69 222 VAL A CA 1
ATOM 1720 C C . VAL A 1 222 ? 7.602 -6.289 -4.704 1.00 96.69 222 VAL A C 1
ATOM 1722 O O . VAL A 1 222 ? 7.758 -6.128 -5.909 1.00 96.69 222 VAL A O 1
ATOM 1725 N N . SER A 1 223 ? 8.233 -5.510 -3.828 1.00 95.50 223 SER A N 1
ATOM 1726 C CA . SER A 1 223 ? 9.122 -4.420 -4.250 1.00 95.50 223 SER A CA 1
ATOM 1727 C C . SER A 1 223 ? 10.391 -4.950 -4.928 1.00 95.50 223 SER A C 1
ATOM 1729 O O . SER A 1 223 ? 10.847 -4.387 -5.921 1.00 95.50 223 SER A O 1
ATOM 1731 N N . LYS A 1 224 ? 10.949 -6.065 -4.434 1.00 96.88 224 LYS A N 1
ATOM 1732 C CA . LYS A 1 224 ? 12.105 -6.740 -5.045 1.00 96.88 224 LYS A CA 1
ATOM 1733 C C . LYS A 1 224 ? 11.778 -7.304 -6.423 1.00 96.88 224 LYS A C 1
ATOM 1735 O O . LYS A 1 224 ? 12.549 -7.072 -7.346 1.00 96.88 224 LYS A O 1
ATOM 1740 N N . THR A 1 225 ? 10.659 -8.016 -6.558 1.00 96.06 225 THR A N 1
ATOM 1741 C CA . THR A 1 225 ? 10.212 -8.580 -7.846 1.00 96.06 225 THR A CA 1
ATOM 1742 C C . THR A 1 225 ? 10.009 -7.477 -8.881 1.00 96.06 225 THR A C 1
ATOM 1744 O O . THR A 1 225 ? 10.670 -7.506 -9.914 1.00 96.06 225 THR A O 1
ATOM 1747 N N . ARG A 1 226 ? 9.258 -6.419 -8.540 1.00 94.50 226 ARG A N 1
ATOM 1748 C CA . ARG A 1 226 ? 9.093 -5.237 -9.407 1.00 94.50 226 ARG A CA 1
ATOM 1749 C C . ARG A 1 226 ? 10.422 -4.603 -9.804 1.00 94.50 226 ARG A C 1
ATOM 1751 O O . ARG A 1 226 ? 10.610 -4.242 -10.957 1.00 94.50 226 ARG A O 1
ATOM 1758 N N . LYS A 1 227 ? 11.359 -4.449 -8.863 1.00 95.44 227 LYS A N 1
ATOM 1759 C CA . LYS A 1 227 ? 12.668 -3.858 -9.166 1.00 95.44 227 LYS A CA 1
ATOM 1760 C C . LYS A 1 227 ? 13.465 -4.709 -10.157 1.00 95.44 227 LYS A C 1
ATOM 1762 O O . LYS A 1 227 ? 14.098 -4.141 -11.039 1.00 95.44 227 LYS A O 1
ATOM 1767 N N . LEU A 1 228 ? 13.460 -6.034 -10.006 1.00 96.25 228 LEU A N 1
ATOM 1768 C CA . LEU A 1 228 ? 14.155 -6.934 -10.931 1.00 96.25 228 LEU A CA 1
ATOM 1769 C C . LEU A 1 228 ? 13.540 -6.859 -12.332 1.00 96.25 228 LEU A C 1
ATOM 1771 O O . LEU A 1 228 ? 14.266 -6.576 -13.279 1.00 96.25 228 LEU A O 1
ATOM 1775 N N . GLU A 1 229 ? 12.214 -6.985 -12.433 1.00 93.81 229 GLU A N 1
ATOM 1776 C CA . GLU A 1 229 ? 11.478 -6.878 -13.701 1.00 93.81 229 GLU A CA 1
ATOM 1777 C C . GLU A 1 229 ? 11.754 -5.541 -14.402 1.00 93.81 229 GLU A C 1
ATOM 1779 O O . GLU A 1 229 ? 12.112 -5.510 -15.577 1.00 93.81 229 GLU A O 1
ATOM 1784 N N . GLN A 1 230 ? 11.688 -4.420 -13.674 1.00 94.19 230 GLN A N 1
ATOM 1785 C CA . GLN A 1 230 ? 11.955 -3.104 -14.259 1.00 94.19 230 GLN A CA 1
ATOM 1786 C C . GLN A 1 230 ? 13.408 -2.952 -14.718 1.00 94.19 230 GLN A C 1
ATOM 1788 O O . GLN A 1 230 ? 13.651 -2.380 -15.777 1.00 94.19 230 GLN A O 1
ATOM 1793 N N . VAL A 1 231 ? 14.386 -3.467 -13.966 1.00 94.88 231 VAL A N 1
ATOM 1794 C CA . VAL A 1 231 ? 15.800 -3.424 -14.378 1.00 94.88 231 VAL A CA 1
ATOM 1795 C C . VAL A 1 231 ? 16.035 -4.274 -15.629 1.00 94.88 231 VAL A C 1
ATOM 1797 O O . VAL A 1 231 ? 16.775 -3.849 -16.519 1.00 94.88 231 VAL A O 1
ATOM 1800 N N . GLU A 1 232 ? 15.397 -5.440 -15.730 1.00 95.38 232 GLU A N 1
ATOM 1801 C CA . GLU A 1 232 ? 15.442 -6.295 -16.920 1.00 95.38 232 GLU A CA 1
ATOM 1802 C C . GLU A 1 232 ? 14.833 -5.589 -18.141 1.00 95.38 232 GLU A C 1
ATOM 1804 O O . GLU A 1 232 ? 15.508 -5.457 -19.168 1.00 95.38 232 GLU A O 1
ATOM 1809 N N . CYS A 1 233 ? 13.618 -5.044 -18.011 1.00 93.06 233 CYS A N 1
ATOM 1810 C CA . CYS A 1 233 ? 12.958 -4.249 -19.050 1.00 93.06 233 CYS A CA 1
ATOM 1811 C C . CYS A 1 233 ? 13.793 -3.024 -19.452 1.00 93.06 233 CYS A C 1
ATOM 1813 O O . CYS A 1 233 ? 14.000 -2.773 -20.638 1.00 93.06 233 CYS A O 1
ATOM 1815 N N . GLY A 1 234 ? 14.347 -2.292 -18.484 1.00 93.31 234 GLY A N 1
ATOM 1816 C CA . GLY A 1 234 ? 15.203 -1.133 -18.733 1.00 93.31 234 GLY A CA 1
ATOM 1817 C C . GLY A 1 234 ? 16.481 -1.491 -19.498 1.00 93.31 234 GLY A C 1
ATOM 1818 O O . GLY A 1 234 ? 16.908 -0.749 -20.383 1.00 93.31 234 GLY A O 1
ATOM 1819 N N . ASN A 1 235 ? 17.087 -2.648 -19.219 1.00 94.94 235 ASN A N 1
ATOM 1820 C CA . ASN A 1 235 ? 18.234 -3.136 -19.986 1.00 94.94 235 ASN A CA 1
ATOM 1821 C C . ASN A 1 235 ? 17.842 -3.524 -21.418 1.00 94.94 235 ASN A C 1
ATOM 1823 O O . ASN A 1 235 ? 18.577 -3.203 -22.354 1.00 94.94 235 ASN A O 1
ATOM 1827 N N . ALA A 1 236 ? 16.680 -4.157 -21.601 1.00 95.88 236 ALA A N 1
ATOM 1828 C CA . ALA A 1 236 ? 16.149 -4.465 -22.926 1.00 95.88 236 ALA A CA 1
ATOM 1829 C C . ALA A 1 236 ? 15.888 -3.188 -23.745 1.00 95.88 236 ALA A C 1
ATOM 1831 O O . ALA A 1 236 ? 16.318 -3.110 -24.895 1.00 95.88 236 ALA A O 1
ATOM 1832 N N . LEU A 1 237 ? 15.287 -2.156 -23.141 1.00 94.88 237 LEU A N 1
ATOM 1833 C CA . LEU A 1 237 ? 15.053 -0.854 -23.779 1.00 94.88 237 LEU A CA 1
ATOM 1834 C C . LEU A 1 237 ? 16.359 -0.152 -24.168 1.00 94.88 237 LEU A C 1
ATOM 1836 O O . LEU A 1 237 ? 16.473 0.360 -25.279 1.00 94.88 237 LEU A O 1
ATOM 1840 N N . ARG A 1 238 ? 17.379 -0.170 -23.300 1.00 95.06 238 ARG A N 1
ATOM 1841 C CA . ARG A 1 238 ? 18.706 0.384 -23.632 1.00 95.06 238 ARG A CA 1
ATOM 1842 C C . ARG A 1 238 ? 19.354 -0.347 -24.803 1.00 95.06 238 ARG A C 1
ATOM 1844 O O . ARG A 1 238 ? 19.953 0.298 -25.657 1.00 95.06 238 ARG A O 1
ATOM 1851 N N . ASN A 1 239 ? 19.239 -1.673 -24.853 1.00 97.19 239 ASN A N 1
ATOM 1852 C CA . ASN A 1 239 ? 19.748 -2.451 -25.980 1.00 97.19 239 ASN A CA 1
ATOM 1853 C C . ASN A 1 239 ? 18.988 -2.122 -27.268 1.00 97.19 239 ASN A C 1
ATOM 1855 O O . ASN A 1 239 ? 19.623 -1.900 -28.294 1.00 97.19 239 ASN A O 1
ATOM 1859 N N . LEU A 1 240 ? 17.657 -2.019 -27.208 1.00 97.56 240 LEU A N 1
ATOM 1860 C CA . LEU A 1 240 ? 16.839 -1.643 -28.358 1.00 97.56 240 LEU A CA 1
ATOM 1861 C C . LEU A 1 240 ? 17.196 -0.239 -28.868 1.00 97.56 240 LEU A C 1
ATOM 1863 O O . LEU A 1 240 ? 17.397 -0.064 -30.067 1.00 97.56 240 LEU A O 1
ATOM 1867 N N . ASN A 1 241 ? 17.363 0.737 -27.972 1.00 96.69 241 ASN A N 1
ATOM 1868 C CA . ASN A 1 241 ? 17.788 2.089 -28.338 1.00 96.69 241 ASN A CA 1
ATOM 1869 C C . ASN A 1 241 ? 19.167 2.102 -29.000 1.00 96.69 241 ASN A C 1
ATOM 1871 O O . ASN A 1 241 ? 19.315 2.725 -30.042 1.00 96.69 241 ASN A O 1
ATOM 1875 N N . ARG A 1 242 ? 20.142 1.345 -28.483 1.00 97.50 242 ARG A N 1
ATOM 1876 C CA . ARG A 1 242 ? 21.449 1.205 -29.148 1.00 97.50 242 ARG A CA 1
ATOM 1877 C C . ARG A 1 242 ? 21.313 0.612 -30.544 1.00 97.50 242 ARG A C 1
ATOM 1879 O O . ARG A 1 242 ? 21.870 1.150 -31.486 1.00 97.50 242 ARG A O 1
ATOM 1886 N N . THR A 1 243 ? 20.527 -0.457 -30.701 1.00 97.62 243 THR A N 1
ATOM 1887 C CA . THR A 1 243 ? 20.308 -1.035 -32.036 1.00 97.62 243 THR A CA 1
ATOM 1888 C C . THR A 1 243 ? 19.615 -0.052 -32.975 1.00 97.62 243 THR A C 1
ATOM 1890 O O . THR A 1 243 ? 19.953 -0.002 -34.152 1.00 97.62 243 THR A O 1
ATOM 1893 N N . LYS A 1 244 ? 18.683 0.763 -32.466 1.00 97.94 244 LYS A N 1
ATOM 1894 C CA . LYS A 1 244 ? 18.024 1.826 -33.227 1.00 97.94 244 LYS A CA 1
ATOM 1895 C C . LYS A 1 244 ? 19.038 2.880 -33.678 1.00 97.94 244 LYS A C 1
ATOM 1897 O O . LYS A 1 244 ? 19.075 3.190 -34.863 1.00 97.94 244 LYS A O 1
ATOM 1902 N N . GLU A 1 245 ? 19.870 3.381 -32.771 1.00 97.81 245 GLU A N 1
ATOM 1903 C CA . GLU A 1 245 ? 20.939 4.341 -33.077 1.00 97.81 245 GLU A CA 1
ATOM 1904 C C . GLU A 1 245 ? 21.929 3.766 -34.104 1.00 97.81 245 GLU A C 1
ATOM 1906 O O . GLU A 1 245 ? 22.278 4.444 -35.069 1.00 97.81 245 GLU A O 1
ATOM 1911 N N . ASP A 1 246 ? 22.311 2.493 -33.968 1.00 97.75 246 ASP A N 1
ATOM 1912 C CA . ASP A 1 246 ? 23.164 1.797 -34.935 1.00 97.75 246 ASP A CA 1
ATOM 1913 C C . ASP A 1 246 ? 22.514 1.743 -36.326 1.00 97.75 246 ASP A C 1
ATOM 1915 O O . ASP A 1 246 ? 23.184 1.982 -37.332 1.00 97.75 246 ASP A O 1
ATOM 1919 N N . TYR A 1 247 ? 21.213 1.440 -36.409 1.00 97.81 247 TYR A N 1
ATOM 1920 C CA . TYR A 1 247 ? 20.485 1.465 -37.680 1.00 97.81 247 TYR A CA 1
ATOM 1921 C C . TYR A 1 247 ? 20.402 2.877 -38.259 1.00 97.81 247 TYR A C 1
ATOM 1923 O O . TYR A 1 247 ? 20.603 3.044 -39.457 1.00 97.81 247 TYR A O 1
ATOM 1931 N N . GLU A 1 248 ? 20.157 3.899 -37.441 1.00 97.44 248 GLU A N 1
ATOM 1932 C CA . GLU A 1 248 ? 20.131 5.294 -37.891 1.00 97.44 248 GLU A CA 1
ATOM 1933 C C . GLU A 1 248 ? 21.490 5.744 -38.438 1.00 97.44 248 GLU A C 1
ATOM 1935 O O . GLU A 1 248 ? 21.546 6.409 -39.473 1.00 97.44 248 GLU A O 1
ATOM 1940 N N . ILE A 1 249 ? 22.588 5.361 -37.780 1.00 97.69 249 ILE A N 1
ATOM 1941 C CA . ILE A 1 249 ? 23.949 5.650 -38.243 1.00 97.69 249 ILE A CA 1
ATOM 1942 C C . ILE A 1 249 ? 24.231 4.920 -39.557 1.00 97.69 249 ILE A C 1
ATOM 1944 O O . ILE A 1 249 ? 24.609 5.573 -40.527 1.00 97.69 249 ILE A O 1
ATOM 1948 N N . ARG A 1 250 ? 23.974 3.608 -39.632 1.00 97.69 250 ARG A N 1
ATOM 1949 C CA . ARG A 1 250 ? 24.183 2.826 -40.864 1.00 97.69 250 ARG A CA 1
ATOM 1950 C C . ARG A 1 250 ? 23.346 3.351 -42.022 1.00 97.69 250 ARG A C 1
ATOM 1952 O O . ARG A 1 250 ? 23.848 3.473 -43.133 1.00 97.69 250 ARG A O 1
ATOM 1959 N N . ASN A 1 251 ? 22.089 3.709 -41.774 1.00 97.19 251 ASN A N 1
ATOM 1960 C CA . ASN A 1 251 ? 21.231 4.300 -42.795 1.00 97.19 251 ASN A CA 1
ATOM 1961 C C . ASN A 1 251 ? 21.799 5.641 -43.269 1.00 97.19 251 ASN A C 1
ATOM 1963 O O . ASN A 1 251 ? 21.825 5.899 -44.467 1.00 97.19 251 ASN A O 1
ATOM 1967 N N . ARG A 1 252 ? 22.318 6.475 -42.359 1.00 96.88 252 ARG A N 1
ATOM 1968 C CA . ARG A 1 252 ? 22.975 7.739 -42.721 1.00 96.88 252 ARG A CA 1
ATOM 1969 C C . ARG A 1 252 ? 24.235 7.514 -43.563 1.00 96.88 252 ARG A C 1
ATOM 1971 O O . ARG A 1 252 ? 24.436 8.232 -44.537 1.00 96.88 252 ARG A O 1
ATOM 1978 N N . GLU A 1 253 ? 25.052 6.522 -43.220 1.00 97.12 253 GLU A N 1
ATOM 1979 C CA . GLU A 1 253 ? 26.248 6.140 -43.984 1.00 97.12 253 GLU A CA 1
ATOM 1980 C C . GLU A 1 253 ? 25.889 5.640 -45.388 1.00 97.12 253 GLU A C 1
ATOM 1982 O O . GLU A 1 253 ? 26.489 6.085 -46.366 1.00 97.12 253 GLU A O 1
ATOM 1987 N N . ILE A 1 254 ? 24.871 4.780 -45.502 1.00 96.56 254 ILE A N 1
ATOM 1988 C CA . ILE A 1 254 ? 24.363 4.287 -46.789 1.00 96.56 254 ILE A CA 1
ATOM 1989 C C . ILE A 1 254 ? 23.849 5.451 -47.637 1.00 96.56 254 ILE A C 1
ATOM 1991 O O . ILE A 1 254 ? 24.229 5.562 -48.798 1.00 96.56 254 ILE A O 1
ATOM 1995 N N . MET A 1 255 ? 23.042 6.351 -47.068 1.00 95.19 255 MET A N 1
ATOM 1996 C CA . MET A 1 255 ? 22.543 7.527 -47.789 1.00 95.19 255 MET A CA 1
ATOM 1997 C C . MET A 1 255 ? 23.686 8.439 -48.258 1.00 95.19 255 MET A C 1
ATOM 1999 O O . MET A 1 255 ? 23.633 8.952 -49.373 1.00 95.19 255 MET A O 1
ATOM 2003 N N . GLY A 1 256 ? 24.742 8.602 -47.454 1.00 96.12 256 GLY A N 1
ATOM 2004 C CA . GLY A 1 256 ? 25.942 9.343 -47.850 1.00 96.12 256 GLY A CA 1
ATOM 2005 C C . GLY A 1 256 ? 26.716 8.674 -48.991 1.00 96.12 256 GLY A C 1
ATOM 2006 O O . GLY A 1 256 ? 27.100 9.344 -49.948 1.00 96.12 256 GLY A O 1
ATOM 2007 N N . ALA A 1 257 ? 26.903 7.353 -48.932 1.00 96.31 257 ALA A N 1
ATOM 2008 C CA . ALA A 1 257 ? 27.568 6.591 -49.989 1.00 96.31 257 ALA A CA 1
ATOM 2009 C C . ALA A 1 257 ? 26.759 6.582 -51.298 1.00 96.31 257 ALA A C 1
ATOM 2011 O O . ALA A 1 257 ? 27.335 6.731 -52.374 1.00 96.31 257 ALA A O 1
ATOM 2012 N N . LEU A 1 258 ? 25.430 6.458 -51.210 1.00 94.31 258 LEU A N 1
ATOM 2013 C CA . LEU A 1 258 ? 24.530 6.563 -52.360 1.00 94.31 258 LEU A CA 1
ATOM 2014 C C . LEU A 1 258 ? 24.572 7.960 -52.981 1.00 94.31 258 LEU A C 1
ATOM 2016 O O . LEU A 1 258 ? 24.607 8.067 -54.201 1.00 94.31 258 LEU A O 1
ATOM 2020 N N . ALA A 1 259 ? 24.621 9.022 -52.171 1.00 94.38 259 ALA A N 1
ATOM 2021 C CA . ALA A 1 259 ? 24.759 10.385 -52.680 1.00 94.38 259 ALA A CA 1
ATOM 2022 C C . ALA A 1 259 ? 26.070 10.572 -53.466 1.00 94.38 259 ALA A C 1
ATOM 2024 O O . ALA A 1 259 ? 26.035 11.097 -54.576 1.00 94.38 259 ALA A O 1
ATOM 2025 N N . HIS A 1 260 ? 27.196 10.077 -52.937 1.00 94.56 260 HIS A N 1
ATOM 2026 C CA . HIS A 1 260 ? 28.488 10.110 -53.631 1.00 94.56 260 HIS A CA 1
ATOM 2027 C C . HIS A 1 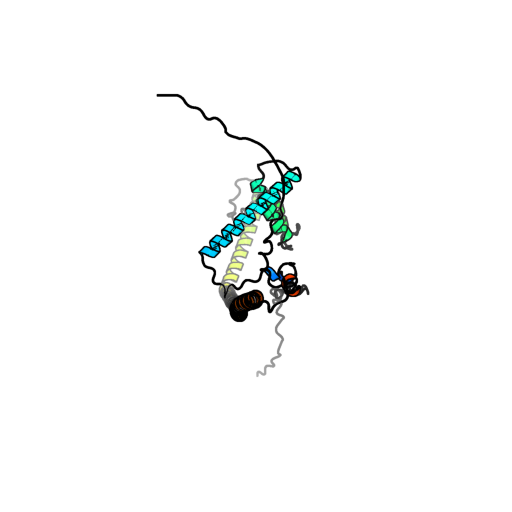260 ? 28.464 9.307 -54.939 1.00 94.56 260 HIS A C 1
ATOM 2029 O O . HIS A 1 260 ? 28.896 9.795 -55.979 1.00 94.56 260 HIS A O 1
ATOM 2035 N N . LEU A 1 261 ? 27.920 8.085 -54.914 1.00 94.12 261 LEU A N 1
ATOM 2036 C CA . LEU A 1 261 ? 27.809 7.251 -56.113 1.00 94.12 261 LEU A CA 1
ATOM 2037 C C . LEU A 1 261 ? 26.896 7.892 -57.170 1.00 94.12 261 LEU A C 1
ATOM 2039 O O . LEU A 1 261 ? 27.209 7.855 -58.356 1.00 94.12 261 LEU A O 1
ATOM 2043 N N . ASN A 1 262 ? 25.794 8.517 -56.752 1.00 90.81 262 ASN A N 1
ATOM 2044 C CA . ASN A 1 262 ? 24.902 9.242 -57.653 1.00 90.81 262 ASN A CA 1
ATOM 2045 C C . ASN A 1 262 ? 25.592 10.454 -58.294 1.00 90.81 262 ASN A C 1
ATOM 2047 O O . ASN A 1 262 ? 25.369 10.713 -59.475 1.00 90.81 262 ASN A O 1
ATOM 2051 N N . GLU A 1 263 ? 26.451 11.169 -57.561 1.00 93.50 263 GLU A N 1
ATOM 2052 C CA . GLU A 1 263 ? 27.261 12.262 -58.113 1.00 93.50 263 GLU A CA 1
ATOM 2053 C C . GLU A 1 263 ? 28.256 11.746 -59.167 1.00 93.50 263 GLU A C 1
ATOM 2055 O O . GLU A 1 263 ? 28.308 12.278 -60.277 1.00 93.50 263 GLU A O 1
ATOM 2060 N N . GLU A 1 264 ? 28.964 10.646 -58.888 1.00 93.88 264 GLU A N 1
ATOM 2061 C CA . GLU A 1 264 ? 29.858 10.003 -59.862 1.00 93.88 264 GLU A CA 1
ATOM 2062 C C . GLU A 1 264 ? 29.109 9.533 -61.120 1.00 93.88 264 GLU A C 1
ATOM 2064 O O . GLU A 1 264 ? 29.567 9.757 -62.246 1.00 93.88 264 GLU A O 1
ATOM 2069 N N . VAL A 1 265 ? 27.940 8.905 -60.954 1.00 89.19 265 VAL A N 1
ATOM 2070 C CA . VAL A 1 265 ? 27.083 8.482 -62.072 1.00 89.19 265 VAL A CA 1
ATOM 2071 C C . VAL A 1 265 ? 26.612 9.694 -62.874 1.00 89.19 265 VAL A C 1
ATOM 2073 O O . VAL A 1 265 ? 26.679 9.662 -64.105 1.00 89.19 265 VAL A O 1
ATOM 2076 N N . ALA A 1 266 ? 26.199 10.782 -62.220 1.00 86.06 266 ALA A N 1
ATOM 2077 C CA . ALA A 1 266 ? 25.798 12.018 -62.886 1.00 86.06 266 ALA A CA 1
ATOM 2078 C C . ALA A 1 266 ? 26.957 12.643 -63.685 1.00 86.06 266 ALA A C 1
ATOM 2080 O O . ALA A 1 266 ? 26.775 13.036 -64.843 1.00 86.06 266 ALA A O 1
ATOM 2081 N N . GLU A 1 267 ? 28.170 12.673 -63.125 1.00 89.31 267 GLU A N 1
ATOM 2082 C CA . GLU A 1 267 ? 29.367 13.124 -63.838 1.00 89.31 267 GLU A CA 1
ATOM 2083 C C . GLU A 1 267 ? 29.687 12.254 -65.057 1.00 89.31 267 GLU A C 1
ATOM 2085 O O . GLU A 1 267 ? 30.064 12.769 -66.115 1.00 89.31 267 GLU A O 1
ATOM 2090 N N . LEU A 1 268 ? 29.587 10.930 -64.919 1.00 87.81 268 LEU A N 1
ATOM 2091 C CA . LEU A 1 268 ? 29.830 9.991 -66.011 1.00 87.81 268 LEU A CA 1
ATOM 2092 C C . LEU A 1 268 ? 28.776 10.145 -67.111 1.00 87.81 268 LEU A C 1
ATOM 2094 O O . LEU A 1 268 ? 29.151 10.273 -68.280 1.00 87.81 268 LEU A O 1
ATOM 2098 N N . LYS A 1 269 ? 27.487 10.232 -66.751 1.00 83.69 269 LYS A N 1
ATOM 2099 C CA . LYS A 1 269 ? 26.385 10.547 -67.677 1.00 83.69 269 LYS A CA 1
ATOM 2100 C C . LYS A 1 269 ? 26.695 11.851 -68.436 1.00 83.69 269 LYS A C 1
ATOM 2102 O O . LYS A 1 269 ? 26.643 11.873 -69.668 1.00 83.69 269 LYS A O 1
ATOM 2107 N N . HIS A 1 270 ? 27.147 12.904 -67.746 1.00 83.94 270 HIS A N 1
ATOM 2108 C CA . HIS A 1 270 ? 27.552 14.169 -68.374 1.00 83.94 270 HIS A CA 1
ATOM 2109 C C . HIS A 1 270 ? 28.749 14.014 -69.335 1.00 83.94 270 HIS A C 1
ATOM 2111 O O . HIS A 1 270 ? 28.698 14.464 -70.482 1.00 83.94 270 HIS A O 1
ATOM 2117 N N . LYS A 1 271 ? 29.819 13.330 -68.910 1.00 86.81 271 LYS A N 1
ATOM 2118 C CA . LYS A 1 271 ? 31.027 13.070 -69.718 1.00 86.81 271 LYS A CA 1
ATOM 2119 C C . LYS A 1 271 ? 30.733 12.255 -70.981 1.00 86.81 271 LYS A C 1
ATOM 2121 O O . LYS A 1 271 ? 31.397 12.478 -71.998 1.00 86.81 271 LYS A O 1
ATOM 2126 N N . CYS A 1 272 ? 29.792 11.314 -70.924 1.00 81.44 272 CYS A N 1
ATOM 2127 C CA . CYS A 1 272 ? 29.345 10.526 -72.074 1.00 81.44 272 CYS A CA 1
ATOM 2128 C C . CYS A 1 272 ? 28.495 11.359 -73.041 1.00 81.44 272 CYS A C 1
ATOM 2130 O O . CYS A 1 272 ? 28.711 11.277 -74.252 1.00 81.44 272 CYS A O 1
ATOM 2132 N N . ARG A 1 273 ? 27.611 12.222 -72.517 1.00 77.88 273 ARG A N 1
ATOM 2133 C CA . ARG A 1 273 ? 26.795 13.158 -73.309 1.00 77.88 273 ARG A CA 1
ATOM 2134 C C . ARG A 1 273 ? 27.664 14.134 -74.110 1.00 77.88 273 ARG A C 1
ATOM 2136 O O . ARG A 1 273 ? 27.500 14.252 -75.317 1.00 77.88 273 ARG A O 1
ATOM 2143 N N . VAL A 1 274 ? 28.671 14.745 -73.479 1.00 81.06 274 VAL A N 1
ATOM 2144 C CA . VAL A 1 274 ? 29.617 15.662 -74.155 1.00 81.06 274 VAL A CA 1
ATOM 2145 C C . VAL A 1 274 ? 30.421 14.967 -75.264 1.00 81.06 274 VAL A C 1
ATOM 2147 O O . VAL A 1 274 ? 30.802 15.599 -76.246 1.00 81.06 274 VAL A O 1
ATOM 2150 N N . ARG A 1 275 ? 30.679 13.660 -75.133 1.00 82.69 275 ARG A N 1
ATOM 2151 C CA . ARG A 1 275 ? 31.397 12.861 -76.141 1.00 82.69 275 ARG A CA 1
ATOM 2152 C C . ARG A 1 275 ? 30.489 12.287 -77.237 1.00 82.69 275 ARG A C 1
ATOM 2154 O O . ARG A 1 275 ? 31.008 11.623 -78.128 1.00 82.69 275 ARG A O 1
ATOM 2161 N N . GLY A 1 276 ? 29.175 12.521 -77.179 1.00 73.38 276 GLY A N 1
ATOM 2162 C CA . GLY A 1 276 ? 28.203 12.003 -78.151 1.00 73.38 276 GLY A CA 1
ATOM 2163 C C . GLY A 1 276 ? 28.016 10.483 -78.103 1.00 73.38 276 GLY A C 1
ATOM 2164 O O . GLY A 1 276 ? 27.600 9.886 -79.090 1.00 73.38 276 GLY A O 1
ATOM 2165 N N . LEU A 1 277 ? 28.369 9.845 -76.980 1.00 70.69 277 LEU A N 1
ATOM 2166 C CA . LEU A 1 277 ? 28.266 8.391 -76.792 1.00 70.69 277 LEU A CA 1
ATOM 2167 C C . LEU A 1 277 ? 26.911 7.959 -76.212 1.00 70.69 277 LEU A C 1
ATOM 2169 O O . LEU A 1 277 ? 26.615 6.767 -76.193 1.00 70.69 277 LEU A O 1
ATOM 2173 N N . LEU A 1 278 ? 26.111 8.909 -75.724 1.00 63.31 278 LEU A N 1
ATOM 2174 C CA . LEU A 1 278 ? 24.805 8.663 -75.118 1.00 63.31 278 LEU A CA 1
ATOM 2175 C C . LEU A 1 278 ? 23.702 9.182 -76.065 1.00 63.31 278 LEU A C 1
ATOM 2177 O O . LEU A 1 278 ? 23.801 10.341 -76.472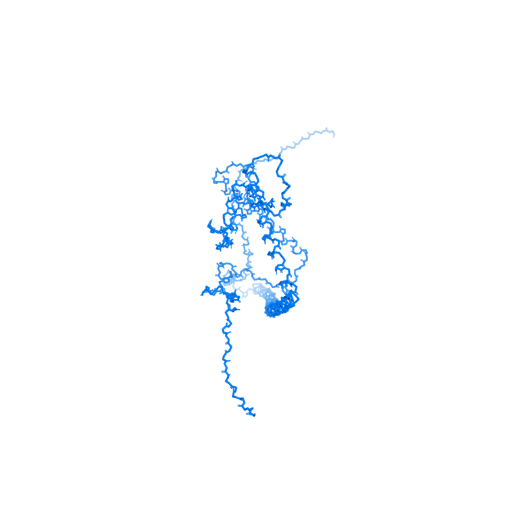 1.00 63.31 278 LEU A O 1
ATOM 2181 N N . PRO A 1 279 ? 22.700 8.362 -76.447 1.00 67.12 279 PRO A N 1
ATOM 2182 C CA . PRO A 1 279 ? 21.577 8.800 -77.283 1.00 67.12 279 PRO A CA 1
ATOM 2183 C C . PRO A 1 279 ? 20.816 9.986 -76.663 1.00 67.12 279 PRO A C 1
ATOM 2185 O O . PRO A 1 279 ? 20.663 10.032 -75.445 1.00 67.12 279 PRO A O 1
ATOM 2188 N N . GLU A 1 280 ? 20.325 10.920 -77.488 1.00 58.12 280 GLU A N 1
ATOM 2189 C CA . GLU A 1 280 ? 19.557 12.102 -77.035 1.00 58.12 280 GLU A CA 1
ATOM 2190 C C . GLU A 1 280 ? 18.250 11.726 -76.308 1.00 58.12 280 GLU A C 1
ATOM 2192 O O . GLU A 1 280 ? 17.768 12.504 -75.497 1.00 58.12 280 GLU A O 1
ATOM 2197 N N . ASP A 1 281 ? 17.741 10.507 -76.518 1.00 56.81 281 ASP A N 1
ATOM 2198 C CA . ASP A 1 281 ? 16.530 9.979 -75.872 1.00 56.81 281 ASP A CA 1
ATOM 2199 C C . ASP A 1 281 ? 16.779 9.362 -74.475 1.00 56.81 281 ASP A C 1
ATOM 2201 O O . ASP A 1 281 ? 15.858 8.819 -73.872 1.00 56.81 281 ASP A O 1
ATOM 2205 N N . TYR A 1 282 ? 18.012 9.401 -73.950 1.00 59.62 282 TYR A N 1
ATOM 2206 C CA . TYR A 1 282 ? 18.361 8.909 -72.603 1.00 59.62 282 TYR A CA 1
ATOM 2207 C C . TYR A 1 282 ? 18.218 10.020 -71.547 1.00 59.62 282 TYR A C 1
ATOM 2209 O O . TYR A 1 282 ? 19.077 10.214 -70.680 1.00 59.62 282 TYR A O 1
ATOM 2217 N N . ASP A 1 283 ? 17.166 10.820 -71.668 1.00 56.69 283 ASP A N 1
ATOM 2218 C CA . ASP A 1 283 ? 16.783 11.779 -70.646 1.00 56.69 283 ASP A CA 1
ATOM 2219 C C . ASP A 1 283 ? 15.858 11.048 -69.675 1.00 56.69 283 ASP A C 1
ATOM 2221 O O . ASP A 1 283 ? 14.718 10.741 -70.004 1.00 56.69 283 ASP A O 1
ATOM 2225 N N . SER A 1 284 ? 16.417 10.734 -68.505 1.00 58.31 284 SER A N 1
ATOM 2226 C CA . SER A 1 284 ? 15.786 9.978 -67.421 1.00 58.31 284 SER A CA 1
ATOM 2227 C C . SER A 1 284 ? 15.562 8.503 -67.764 1.00 58.31 284 SER A C 1
ATOM 2229 O O . SER A 1 284 ? 14.747 8.157 -68.617 1.00 58.31 284 SER A O 1
ATOM 2231 N N . ASP A 1 285 ? 16.217 7.590 -67.042 1.00 57.41 285 ASP A N 1
ATOM 2232 C CA . ASP A 1 285 ? 15.625 6.257 -66.924 1.00 57.41 285 ASP A CA 1
ATOM 2233 C C . ASP A 1 285 ? 14.207 6.487 -66.343 1.00 57.41 285 ASP A C 1
ATOM 2235 O O . ASP A 1 285 ? 14.100 7.137 -65.302 1.00 57.41 285 ASP A O 1
ATOM 2239 N N . PRO A 1 286 ? 13.102 6.028 -66.964 1.00 54.34 286 PRO A N 1
ATOM 2240 C CA . PRO A 1 286 ? 11.760 6.203 -66.391 1.00 54.34 286 PRO A CA 1
ATOM 2241 C C . PRO A 1 286 ? 11.656 5.600 -64.977 1.00 54.34 286 PRO A C 1
ATOM 2243 O O . PRO A 1 286 ? 10.833 6.025 -64.174 1.00 54.34 286 PRO A O 1
ATOM 2246 N N . GLU A 1 287 ? 12.560 4.676 -64.643 1.00 54.22 287 GLU A N 1
ATOM 2247 C CA . GLU A 1 287 ? 12.756 4.106 -63.311 1.00 54.22 287 GLU A CA 1
ATOM 2248 C C . GLU A 1 287 ? 13.358 5.098 -62.290 1.00 54.22 287 GLU A C 1
ATOM 2250 O O . GLU A 1 287 ? 13.079 4.969 -61.102 1.00 54.22 287 GLU A O 1
ATOM 2255 N N . GLU A 1 288 ? 14.143 6.103 -62.709 1.00 54.97 288 GLU A N 1
ATOM 2256 C CA . GLU A 1 288 ? 14.640 7.190 -61.841 1.00 54.97 288 GLU A CA 1
ATOM 2257 C C . GLU A 1 288 ? 13.519 8.193 -61.496 1.00 54.97 288 GLU A C 1
ATOM 2259 O O . GLU A 1 288 ? 13.499 8.724 -60.385 1.00 54.97 288 GLU A O 1
ATOM 2264 N N . GLU A 1 289 ? 12.553 8.410 -62.401 1.00 50.34 289 GLU A N 1
ATOM 2265 C CA . GLU A 1 289 ? 11.358 9.236 -62.144 1.00 50.34 289 GLU A CA 1
ATOM 2266 C C . GLU A 1 289 ? 10.257 8.470 -61.378 1.00 50.34 289 GLU A C 1
ATOM 2268 O O . GLU A 1 289 ? 9.557 9.061 -60.553 1.00 50.34 289 GLU A O 1
ATOM 2273 N N . GLU A 1 290 ? 10.135 7.149 -61.575 1.00 50.00 290 GLU A N 1
ATOM 2274 C CA . GLU A 1 290 ? 9.252 6.262 -60.794 1.00 50.00 290 GLU A CA 1
ATOM 2275 C C . GLU A 1 290 ? 9.834 5.844 -59.433 1.00 50.00 290 GLU A C 1
ATOM 2277 O O . GLU A 1 290 ? 9.101 5.326 -58.585 1.00 50.00 290 GLU A O 1
ATOM 2282 N N . ALA A 1 291 ? 11.125 6.083 -59.172 1.00 53.75 291 ALA A N 1
ATOM 2283 C CA . ALA A 1 291 ? 11.784 5.822 -57.892 1.00 53.75 291 ALA A CA 1
ATOM 2284 C C . ALA A 1 291 ? 11.340 6.809 -56.792 1.00 53.75 291 ALA A C 1
ATOM 2286 O O . ALA A 1 291 ? 12.133 7.495 -56.148 1.00 53.75 291 ALA A O 1
ATOM 2287 N N . THR A 1 292 ? 10.047 6.807 -56.477 1.00 53.62 292 THR A N 1
ATOM 2288 C CA . THR A 1 292 ? 9.417 7.544 -55.372 1.00 53.62 292 THR A CA 1
ATOM 2289 C C . THR A 1 292 ? 9.934 7.142 -53.984 1.00 53.62 292 THR A C 1
ATOM 2291 O O . THR A 1 292 ? 9.518 7.724 -52.986 1.00 53.62 292 THR A O 1
ATOM 2294 N N . TRP A 1 293 ? 10.828 6.151 -53.884 1.00 56.84 293 TRP A N 1
ATOM 2295 C CA . TRP A 1 293 ? 11.446 5.713 -52.629 1.00 56.84 293 TRP A CA 1
ATOM 2296 C C . TRP A 1 293 ? 12.598 6.621 -52.163 1.00 56.84 293 TRP A C 1
ATOM 2298 O O . TRP A 1 293 ? 12.942 6.589 -50.983 1.00 56.84 293 TRP A O 1
ATOM 2308 N N . ALA A 1 294 ? 13.180 7.424 -53.065 1.00 45.22 294 ALA A N 1
ATOM 2309 C CA . ALA A 1 294 ? 14.282 8.346 -52.771 1.00 45.22 294 ALA A CA 1
ATOM 2310 C C . ALA A 1 294 ? 13.830 9.804 -52.564 1.00 45.22 294 ALA A C 1
ATOM 2312 O O . ALA A 1 294 ? 14.642 10.656 -52.196 1.00 45.22 294 ALA A O 1
ATOM 2313 N N . ALA A 1 295 ? 12.540 10.106 -52.752 1.00 42.97 295 ALA A N 1
ATOM 2314 C CA . ALA A 1 295 ? 11.995 11.362 -52.262 1.00 42.97 295 ALA A CA 1
ATOM 2315 C C . ALA A 1 295 ? 12.143 11.360 -50.730 1.00 42.97 295 ALA A C 1
ATOM 2317 O O . ALA A 1 295 ? 11.699 10.398 -50.092 1.00 42.97 295 ALA A O 1
ATOM 2318 N N . PRO A 1 296 ? 12.759 12.389 -50.109 1.00 37.41 296 PRO A N 1
ATOM 2319 C CA . PRO A 1 296 ? 12.708 12.503 -48.663 1.00 37.41 296 PRO A CA 1
ATOM 2320 C C . PRO A 1 296 ? 11.229 12.464 -48.310 1.00 37.41 296 PRO A C 1
ATOM 2322 O O . PRO A 1 296 ? 10.448 13.220 -48.889 1.00 37.41 296 PRO A O 1
ATOM 2325 N N . VAL A 1 297 ? 10.834 11.549 -47.423 1.00 40.59 297 VAL A N 1
ATOM 2326 C CA . VAL A 1 297 ? 9.499 11.573 -46.835 1.00 40.59 297 VAL A CA 1
ATOM 2327 C C . VAL A 1 297 ? 9.374 12.959 -46.222 1.00 40.59 297 VAL A C 1
ATOM 2329 O O . VAL A 1 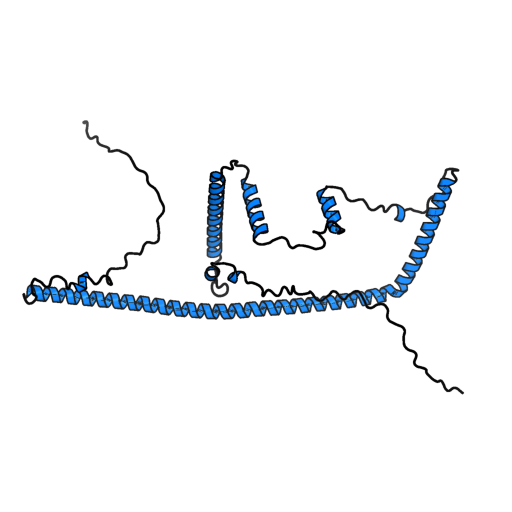297 ? 9.933 13.228 -45.158 1.00 40.59 297 VAL A O 1
ATOM 2332 N N . ALA A 1 298 ? 8.742 13.872 -46.963 1.00 35.19 298 ALA A N 1
ATOM 2333 C CA . ALA A 1 298 ? 8.429 15.201 -46.500 1.00 35.19 298 ALA A CA 1
ATOM 2334 C C . ALA A 1 298 ? 7.726 14.976 -45.177 1.00 35.19 298 ALA A C 1
ATOM 2336 O O . ALA A 1 298 ? 6.749 14.225 -45.154 1.00 35.19 298 ALA A O 1
ATOM 2337 N N . ALA A 1 299 ? 8.321 15.528 -44.115 1.00 34.56 299 ALA A N 1
ATOM 2338 C CA . ALA A 1 299 ? 7.869 15.468 -42.738 1.00 34.56 299 ALA A CA 1
ATOM 2339 C C . ALA A 1 299 ? 6.358 15.256 -42.706 1.00 34.56 299 ALA A C 1
ATOM 2341 O O . ALA A 1 299 ? 5.589 16.188 -42.948 1.00 34.56 299 ALA A O 1
ATOM 2342 N N . ALA A 1 300 ? 5.961 13.993 -42.538 1.00 32.47 300 ALA A N 1
ATOM 2343 C CA . ALA A 1 300 ? 4.571 13.614 -42.563 1.00 32.47 300 ALA A CA 1
ATOM 2344 C C . ALA A 1 300 ? 3.917 14.396 -41.433 1.00 32.47 300 ALA A C 1
ATOM 2346 O O . ALA A 1 300 ? 4.244 14.185 -40.267 1.00 32.47 300 ALA A O 1
ATOM 2347 N N . ALA A 1 301 ? 3.099 15.363 -41.844 1.00 35.84 301 ALA A N 1
ATOM 2348 C CA . ALA A 1 301 ? 2.065 16.044 -41.097 1.00 35.84 301 ALA A CA 1
ATOM 2349 C C . ALA A 1 301 ? 1.934 15.548 -39.649 1.00 35.84 301 ALA A C 1
ATOM 2351 O O . ALA A 1 301 ? 1.144 14.655 -39.341 1.00 35.84 301 ALA A O 1
ATOM 2352 N N . LEU A 1 302 ? 2.692 16.174 -38.746 1.00 33.00 302 LEU A N 1
ATOM 2353 C CA . LEU A 1 302 ? 2.214 16.342 -37.384 1.00 33.00 302 LEU A CA 1
ATOM 2354 C C . LEU A 1 302 ? 0.946 17.188 -37.493 1.00 33.00 302 LEU A C 1
ATOM 2356 O O . LEU A 1 302 ? 0.964 18.295 -38.032 1.00 33.00 302 LEU A O 1
ATOM 2360 N N . GLY A 1 303 ? -0.161 16.567 -37.097 1.00 37.16 303 GLY A N 1
ATOM 2361 C CA . GLY A 1 303 ? -1.511 17.011 -37.381 1.00 37.16 303 GLY A CA 1
ATOM 2362 C C . GLY A 1 303 ? -1.794 18.446 -36.955 1.00 37.16 303 GLY A C 1
ATOM 2363 O O . GLY A 1 303 ? -1.474 18.873 -35.850 1.00 37.16 303 GLY A O 1
ATOM 2364 N N . SER A 1 304 ? -2.471 19.160 -37.846 1.00 30.88 304 SER A N 1
ATOM 2365 C CA . SER A 1 304 ? -3.293 20.312 -37.505 1.00 30.88 304 SER A CA 1
ATOM 2366 C C . SER A 1 304 ? -4.396 20.425 -38.553 1.00 30.88 304 SER A C 1
ATOM 2368 O O . SER A 1 304 ? -4.350 21.244 -39.467 1.00 30.88 304 SER A O 1
ATOM 2370 N N . GLU A 1 305 ? -5.384 19.541 -38.448 1.00 28.86 305 GLU A N 1
ATOM 2371 C CA . GLU A 1 305 ? -6.737 19.870 -38.882 1.00 28.86 305 GLU A CA 1
ATOM 2372 C C . GLU A 1 305 ? -7.502 20.339 -37.648 1.00 28.86 305 GLU A C 1
ATOM 2374 O O . GLU A 1 305 ? -7.929 19.527 -36.833 1.00 28.86 305 GLU A O 1
ATOM 2379 N N . ALA A 1 306 ? -7.669 21.655 -37.512 1.00 27.34 306 ALA A N 1
ATOM 2380 C CA . ALA A 1 306 ? -8.827 22.237 -36.844 1.00 27.34 306 ALA A CA 1
ATOM 2381 C C . ALA A 1 306 ? -9.013 23.711 -37.254 1.00 27.34 306 ALA A C 1
ATOM 2383 O O . ALA A 1 306 ? -8.498 24.632 -36.630 1.00 27.34 306 ALA A O 1
ATOM 2384 N N . THR A 1 307 ? -9.874 23.886 -38.260 1.00 28.75 307 THR A N 1
ATOM 2385 C CA . THR A 1 307 ? -11.006 24.836 -38.282 1.00 28.75 307 THR A CA 1
ATOM 2386 C C . THR A 1 307 ? -10.812 26.352 -38.483 1.00 28.75 307 THR A C 1
ATOM 2388 O O . THR A 1 307 ? -10.249 27.049 -37.650 1.00 28.75 307 THR A O 1
ATOM 2391 N N . MET A 1 308 ? -11.549 26.821 -39.509 1.00 28.06 308 MET A N 1
ATOM 2392 C CA . MET A 1 308 ? -12.317 28.083 -39.627 1.00 28.06 308 MET A CA 1
ATOM 2393 C C . MET A 1 308 ? -11.506 29.342 -39.988 1.00 28.06 308 MET A C 1
ATOM 2395 O O . MET A 1 308 ? -10.732 29.862 -39.201 1.00 28.06 308 MET A O 1
ATOM 2399 N N . SER A 1 309 ? -11.513 29.782 -41.251 1.00 31.41 309 SER A N 1
ATOM 2400 C CA . SER A 1 309 ? -12.532 30.655 -41.871 1.00 31.41 309 SER A CA 1
ATOM 2401 C C . SER A 1 309 ? -12.720 31.999 -41.157 1.00 31.41 309 SER A C 1
ATOM 2403 O O . SER A 1 309 ? -13.451 32.059 -40.179 1.00 31.41 309 SER A O 1
ATOM 2405 N N . GLU A 1 310 ? -12.129 33.066 -41.706 1.00 27.16 310 GLU A N 1
ATOM 2406 C CA . GLU A 1 310 ? -12.809 34.335 -42.025 1.00 27.16 310 GLU A CA 1
ATOM 2407 C C . GLU A 1 310 ? -11.836 35.329 -42.696 1.00 27.16 310 GLU A C 1
ATOM 2409 O O . GLU A 1 310 ? -10.693 35.514 -42.287 1.00 27.16 310 GLU A O 1
ATOM 2414 N N . SER A 1 311 ? -12.293 35.945 -43.784 1.00 29.25 311 SER A N 1
ATOM 2415 C CA . SER A 1 311 ? -11.742 37.167 -44.408 1.00 29.25 311 SER A CA 1
ATOM 2416 C C . SER A 1 311 ? -12.659 38.351 -44.017 1.00 29.25 311 SER A C 1
ATOM 2418 O O . SER A 1 311 ? -13.695 38.079 -43.411 1.00 29.25 311 SER A O 1
ATOM 2420 N N . PRO A 1 312 ? -12.475 39.618 -44.471 1.00 47.03 312 PRO A N 1
ATOM 2421 C CA . PRO A 1 312 ? -11.326 40.309 -45.088 1.00 47.03 312 PRO A CA 1
ATOM 2422 C C . PRO A 1 312 ? -11.099 41.753 -44.522 1.00 47.03 312 PRO A C 1
ATOM 2424 O O . PRO A 1 312 ? -11.872 42.226 -43.697 1.00 47.03 312 PRO A O 1
ATOM 2427 N N . SER A 1 313 ? -10.094 42.496 -45.028 1.00 30.02 313 SER A N 1
ATOM 2428 C CA . SER A 1 313 ? -10.194 43.895 -45.557 1.00 30.02 313 SER A CA 1
ATOM 2429 C C . SER A 1 313 ? -9.002 44.844 -45.277 1.00 30.02 313 SER A C 1
ATOM 2431 O O . SER A 1 313 ? -8.587 45.008 -44.141 1.00 30.02 313 SER A O 1
ATOM 2433 N N . SER A 1 314 ? -8.549 45.494 -46.373 1.00 31.86 314 SER A N 1
ATOM 2434 C CA . SER A 1 314 ? -8.049 46.885 -46.584 1.00 31.86 314 SER A CA 1
ATOM 2435 C C . SER A 1 314 ? -6.952 47.472 -45.657 1.00 31.86 314 SER A C 1
ATOM 2437 O O . SER A 1 314 ? -6.955 47.222 -44.468 1.00 31.86 314 SER A O 1
ATOM 2439 N N . SER A 1 315 ? -5.989 48.318 -46.047 1.00 33.97 315 SER A N 1
ATOM 2440 C CA . SER A 1 315 ? -5.829 49.255 -47.170 1.00 33.97 315 SER A CA 1
ATOM 2441 C C . SER A 1 315 ? -4.382 49.801 -47.226 1.00 33.97 315 SER A C 1
ATOM 2443 O O . SER A 1 315 ? -3.720 49.949 -46.204 1.00 33.97 315 SER A O 1
ATOM 2445 N N . VAL A 1 316 ? -3.965 50.150 -48.445 1.00 40.41 316 VAL A N 1
ATOM 2446 C CA . VAL A 1 316 ? -2.825 50.965 -48.932 1.00 40.41 316 VAL A CA 1
ATOM 2447 C C . VAL A 1 316 ? -2.397 52.157 -48.042 1.00 40.41 316 VAL A C 1
ATOM 2449 O O . VAL A 1 316 ? -3.264 52.800 -47.454 1.00 40.41 316 VAL A O 1
ATOM 2452 N N . PRO A 1 317 ? -1.120 52.602 -48.109 1.00 36.81 317 PRO A N 1
ATOM 2453 C CA . PRO A 1 317 ? -0.803 54.023 -47.996 1.00 36.81 317 PRO A CA 1
ATOM 2454 C C . PRO A 1 317 ? -0.106 54.555 -49.260 1.00 36.81 317 PRO A C 1
ATOM 2456 O O . PRO A 1 317 ? 0.901 54.025 -49.726 1.00 36.81 317 PRO A O 1
ATOM 2459 N N . SER A 1 318 ? -0.638 55.648 -49.799 1.00 33.12 318 SER A N 1
ATOM 2460 C CA . SER A 1 318 ? 0.004 56.453 -50.836 1.00 33.12 318 SER A CA 1
ATOM 2461 C C . SER A 1 318 ? -0.271 57.926 -50.567 1.00 33.12 318 SER A C 1
ATOM 2463 O O . SER A 1 318 ? -1.414 58.359 -50.688 1.00 33.12 318 SER A O 1
ATOM 2465 N N . SER A 1 319 ? 0.775 58.694 -50.265 1.00 33.47 319 SER A N 1
ATOM 2466 C CA . SER A 1 319 ? 0.863 60.110 -50.642 1.00 33.47 319 SER A CA 1
ATOM 2467 C C . SER A 1 319 ? 2.300 60.610 -50.493 1.00 33.47 319 SER A C 1
ATOM 2469 O O . SER A 1 319 ? 2.835 60.702 -49.390 1.00 33.47 319 SER A O 1
ATOM 2471 N N . SER A 1 320 ? 2.904 60.930 -51.633 1.00 35.34 320 SER A N 1
ATOM 2472 C CA . SER A 1 320 ? 4.100 61.755 -51.789 1.00 35.34 320 SER A CA 1
ATOM 2473 C C . SER A 1 320 ? 3.744 63.249 -51.850 1.00 35.34 320 SER A C 1
ATOM 2475 O O . SER A 1 320 ? 2.594 63.585 -52.128 1.00 35.34 320 SER A O 1
ATOM 2477 N N . SER A 1 321 ? 4.787 64.091 -51.793 1.00 34.66 321 SER A N 1
ATOM 2478 C CA . SER A 1 321 ? 4.873 65.531 -52.142 1.00 34.66 321 SER A CA 1
ATOM 2479 C C . SER A 1 321 ? 4.808 66.472 -50.922 1.00 34.66 321 SER A C 1
ATOM 2481 O O . SER A 1 321 ? 3.787 66.527 -50.252 1.00 34.66 321 SER A O 1
ATOM 2483 N N . ALA A 1 322 ? 5.907 67.069 -50.438 1.00 38.25 322 ALA A N 1
ATOM 2484 C CA . ALA A 1 322 ? 6.876 68.030 -51.012 1.00 38.25 322 ALA A CA 1
ATOM 2485 C C . ALA A 1 322 ? 6.461 69.505 -50.827 1.00 38.25 322 ALA A C 1
ATOM 2487 O O . ALA A 1 322 ? 5.435 69.930 -51.347 1.00 38.25 322 ALA A O 1
ATOM 2488 N N . ALA A 1 323 ? 7.310 70.265 -50.123 1.00 36.16 323 ALA A N 1
ATOM 2489 C CA . ALA A 1 323 ? 7.426 71.731 -50.120 1.00 36.16 323 ALA A CA 1
ATOM 2490 C C . ALA A 1 323 ? 8.747 72.076 -49.386 1.00 36.16 323 ALA A C 1
ATOM 2492 O O . ALA A 1 323 ? 8.906 71.711 -48.227 1.00 36.16 323 ALA A O 1
ATOM 2493 N N . THR A 1 324 ? 9.808 72.451 -50.111 1.00 39.53 324 THR A N 1
ATOM 2494 C CA . THR A 1 324 ? 10.333 73.834 -50.199 1.00 39.53 324 THR A CA 1
ATOM 2495 C C . THR A 1 324 ? 10.756 74.440 -48.858 1.00 39.53 324 THR A C 1
ATOM 2497 O O . THR A 1 324 ? 9.911 74.960 -48.138 1.00 39.53 324 THR A O 1
ATOM 2500 N N . GLU A 1 325 ? 12.062 74.416 -48.586 1.00 35.53 325 GLU A N 1
ATOM 2501 C CA . GLU A 1 325 ? 12.968 75.583 -48.626 1.00 35.53 325 GLU A CA 1
ATOM 2502 C C . GLU A 1 325 ? 14.366 75.116 -49.058 1.00 35.53 325 GLU A C 1
ATOM 2504 O O . GLU A 1 325 ? 14.719 73.954 -48.742 1.00 35.53 325 GLU A O 1
#

Foldseek 3Di:
DDDDDDDDDDDDDPPPPDDPCPDDPPPPPPVDDPPPVCNVDPVSVVVDDQCLQDPQDPVNVVVVVVVVVVVVVVVVVVVVVVVVVVPDDDDPCPVVVVVVVVVCCCVPPPPDDDDPQCVDCPHPNVVVVVCVVVVHDDDDDPCVLVPDDQDDQDPDPDPVVNVVSVVSNVVVVVVVVVVVVVVVVCVVCVVVVVVVVVVVVVVVVVVVVVVVVVVVVVVVVVVVVSSVVSVVVSVVVVVVVVVVVVVVVVVVVVVVVVVVVVVVVVVVVVVCVVVVNDDPPPPDPVVNVVPPVPDPPPPPDPDDDDDDDDDDDDDDDDDDDDDDD

Organism: NCBI:txid1074872

pLDDT: mean 73.88, std 22.39, range [27.16, 98.25]

Secondary structure (DSSP, 8-state):
--------PPPP------S--PPP------SS----HHHH-TTGGGG---TTT----HHHHHHHHHHHHHHHHHHHHHHHHHHHHTT---TT-HHHHHHHHHHHHHHHH-PPPP-TTTS-TTSHHHHHHHHHHTTPPPPPP--GGGS---PPPPSS--HHHHHHHHHHHHHHHHHHHHHHHHHHHHHHHHHHHHHHHHHHHHHHHHHHHHHHHHHHHHHHHHHHHHHHHHHHHHHHHHHHHHHHHHHHHHHHHHHHHHHHHHHHHHHHHHHHHHTT-S-TT-S--HHHHH-TTSS------------------------------